Protein AF-A0A7Y3N5I9-F1 (afdb_monomer_lite)

Secondary structure (DSSP, 8-state):
-HHHHHHHHHHHHHHHHHHHHHHHHHHHHHHHHHHHHHHHHHHHHHHHHHHHHHHHHHHHHHHHHHHHHHHHHHHHHS-TTHHHHHHHHHHH-TTTB--SS----EEEEEEEEETTEEEEEEEESS-EEEEHHHHHHHHHHHHT---TTSPPPSSPPEEEEEEEEEEEEE-SSS-EEEEEEEEEEEEEE-TT-

Foldseek 3Di:
DVVVVVVVVVVVVVVVVVVVVVVVVVVVVVVVVVVVVVVVVVVVVVVVVVVVVVVVVVVVVVVVVVVVVVLVVLQAPADPCLCVVQVLVLLPDCVWFPDPPSDFDKDFDDWDDDPFKIKTKIWTPAWTKTFPVSVVSVVCLQVVPDDVPDDRDPRHFHKAWPDWDWDWDDDVPPTIIIGITTIIIGMHGDPPD

Structure (mmCIF, N/CA/C/O backbone):
data_AF-A0A7Y3N5I9-F1
#
_entry.id   AF-A0A7Y3N5I9-F1
#
loop_
_atom_site.group_PDB
_atom_site.id
_atom_site.type_symbol
_atom_site.label_atom_id
_atom_site.label_alt_id
_atom_site.label_comp_id
_atom_site.label_asym_id
_atom_site.label_entity_id
_atom_site.label_seq_id
_atom_site.pdbx_PDB_ins_code
_atom_site.Cartn_x
_atom_site.Cartn_y
_atom_site.Cartn_z
_atom_site.occupancy
_atom_site.B_iso_or_equiv
_atom_site.auth_seq_id
_atom_site.auth_comp_id
_atom_site.auth_asym_id
_atom_site.auth_atom_id
_atom_site.pdbx_PDB_model_num
ATOM 1 N N . MET A 1 1 ? 54.834 18.778 -80.525 1.00 75.06 1 MET A N 1
ATOM 2 C CA . MET A 1 1 ? 54.244 19.478 -79.358 1.00 75.06 1 MET A CA 1
ATOM 3 C C . MET A 1 1 ? 52.785 19.111 -79.086 1.00 75.06 1 MET A C 1
ATOM 5 O O . MET A 1 1 ? 52.520 18.718 -77.962 1.00 75.06 1 MET A O 1
ATOM 9 N N . LYS A 1 2 ? 51.845 19.157 -80.050 1.00 87.38 2 LYS A N 1
ATOM 10 C CA . LYS A 1 2 ? 50.430 18.796 -79.777 1.00 87.38 2 LYS A CA 1
ATOM 11 C C . LYS A 1 2 ? 50.234 17.367 -79.237 1.00 87.38 2 LYS A C 1
ATOM 13 O O . LYS A 1 2 ? 49.479 17.186 -78.295 1.00 87.38 2 LYS A O 1
ATOM 18 N N . GLN A 1 3 ? 50.960 16.389 -79.778 1.00 89.94 3 GLN A N 1
ATOM 19 C CA . GLN A 1 3 ? 50.825 14.980 -79.388 1.00 89.94 3 GLN A CA 1
ATOM 20 C C . GLN A 1 3 ? 51.334 14.707 -77.960 1.00 89.94 3 GLN A C 1
ATOM 22 O O . GLN A 1 3 ? 50.609 14.149 -77.152 1.00 89.94 3 GLN A O 1
ATOM 27 N N . GLN A 1 4 ? 52.502 15.250 -77.592 1.00 90.88 4 GLN A N 1
ATOM 28 C CA . GLN A 1 4 ? 53.021 15.172 -76.216 1.00 90.88 4 GLN A CA 1
ATOM 29 C C . GLN A 1 4 ? 52.093 15.830 -75.182 1.00 90.88 4 GLN A C 1
ATOM 31 O O . GLN A 1 4 ? 52.015 15.378 -74.044 1.00 90.88 4 GLN A O 1
ATOM 36 N N . PHE A 1 5 ? 51.386 16.896 -75.565 1.00 92.81 5 PHE A N 1
ATOM 37 C CA . PHE A 1 5 ? 50.414 17.539 -74.685 1.00 92.81 5 PHE A CA 1
ATOM 38 C C . PHE A 1 5 ? 49.150 16.682 -74.498 1.00 92.81 5 PHE A C 1
ATOM 40 O O . PHE A 1 5 ? 48.633 16.597 -73.387 1.00 92.81 5 PHE A O 1
ATOM 47 N N . GLN A 1 6 ? 48.683 16.004 -75.552 1.00 92.69 6 GLN A N 1
ATOM 48 C CA . GLN A 1 6 ? 47.553 15.072 -75.464 1.00 92.69 6 GLN A CA 1
ATOM 49 C C . GLN A 1 6 ? 47.876 13.850 -74.594 1.00 92.69 6 GLN A C 1
ATOM 51 O O . GLN A 1 6 ? 47.057 13.489 -73.752 1.00 92.69 6 GLN A O 1
ATOM 56 N N . ASP A 1 7 ? 49.082 13.289 -74.711 1.00 93.38 7 ASP A N 1
ATOM 57 C CA . ASP A 1 7 ? 49.511 12.150 -73.887 1.00 93.38 7 ASP A CA 1
ATOM 58 C C . ASP A 1 7 ? 49.584 12.514 -72.393 1.00 93.38 7 ASP A C 1
ATOM 60 O O . ASP A 1 7 ? 49.195 11.727 -71.526 1.00 93.38 7 ASP A O 1
ATOM 64 N N . LEU A 1 8 ? 50.039 13.733 -72.071 1.00 92.38 8 LEU A N 1
ATOM 65 C CA . LEU A 1 8 ? 50.041 14.233 -70.694 1.00 92.38 8 LEU A CA 1
ATOM 66 C C . LEU A 1 8 ? 48.618 14.404 -70.160 1.00 92.38 8 LEU A C 1
ATOM 68 O O . LEU A 1 8 ? 48.327 13.924 -69.064 1.00 92.38 8 LEU A O 1
ATOM 72 N N . LEU A 1 9 ? 47.722 15.029 -70.929 1.00 93.19 9 LEU A N 1
ATOM 73 C CA . LEU A 1 9 ? 46.323 15.198 -70.526 1.00 93.19 9 LEU A CA 1
ATOM 74 C C . LEU A 1 9 ? 45.628 13.854 -70.279 1.00 93.19 9 LEU A C 1
ATOM 76 O O . LEU A 1 9 ? 44.936 13.711 -69.274 1.00 93.19 9 LEU A O 1
ATOM 80 N N . GLN A 1 10 ? 45.871 12.859 -71.133 1.00 93.38 10 GLN A N 1
ATOM 81 C CA . GLN A 1 10 ? 45.314 11.514 -70.978 1.00 93.38 10 GLN A CA 1
ATOM 82 C C . GLN A 1 10 ? 45.857 10.792 -69.733 1.00 93.38 10 GLN A C 1
ATOM 84 O O . GLN A 1 10 ? 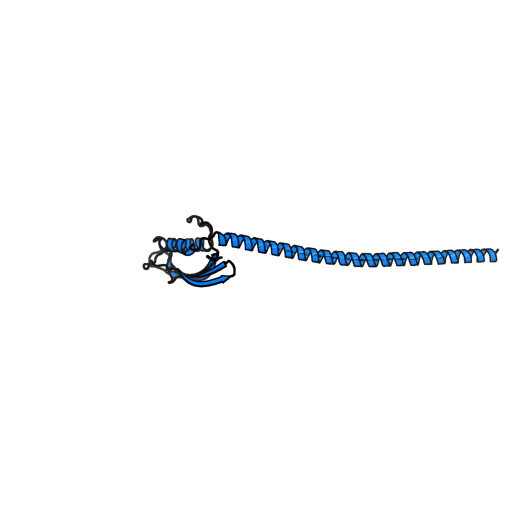45.136 10.053 -69.062 1.00 93.38 10 GLN A O 1
ATOM 89 N N . LYS A 1 11 ? 47.126 11.020 -69.376 1.00 92.50 11 LYS A N 1
ATOM 90 C CA . LYS A 1 11 ? 47.709 10.461 -68.149 1.00 92.50 11 LYS A CA 1
ATOM 91 C C . LYS A 1 11 ? 47.130 11.111 -66.888 1.00 92.50 11 LYS A C 1
ATOM 93 O O . LYS A 1 11 ? 46.863 10.413 -65.911 1.00 92.50 11 LYS A O 1
ATOM 98 N N . TYR A 1 12 ? 46.920 12.428 -66.902 1.00 93.88 12 TYR A N 1
ATOM 99 C CA . TYR A 1 12 ? 46.311 13.142 -65.777 1.00 93.88 12 TYR A CA 1
ATOM 100 C C . TYR A 1 12 ? 44.831 12.803 -65.600 1.00 93.88 12 TYR A C 1
ATOM 102 O O . TYR A 1 12 ? 44.400 12.654 -64.457 1.00 93.88 12 TYR A O 1
ATOM 110 N N . SER A 1 13 ? 44.072 12.623 -66.687 1.00 93.06 13 SER A N 1
ATOM 111 C CA . SER A 1 13 ? 42.668 12.210 -66.588 1.00 93.06 13 SER A CA 1
ATOM 112 C C . SER A 1 13 ? 42.535 10.839 -65.926 1.00 93.06 13 SER A C 1
ATOM 114 O O . SER A 1 13 ? 41.740 10.688 -65.008 1.00 93.06 13 SER A O 1
ATOM 116 N N . PHE A 1 14 ? 43.395 9.875 -66.276 1.00 92.94 14 PHE A N 1
ATOM 117 C CA . PHE A 1 14 ? 43.389 8.553 -65.640 1.00 92.94 14 PHE A CA 1
ATOM 118 C C . PHE A 1 14 ? 43.700 8.609 -64.134 1.00 92.94 14 PHE A C 1
ATOM 120 O O . PHE A 1 14 ? 43.046 7.948 -63.327 1.00 92.94 14 PHE A O 1
ATOM 127 N N . LEU A 1 15 ? 44.692 9.417 -63.737 1.00 94.19 15 LEU A N 1
ATOM 128 C CA . LEU A 1 15 ? 45.020 9.605 -62.320 1.00 94.19 15 LEU A CA 1
ATOM 129 C C . LEU A 1 15 ? 43.863 10.256 -61.558 1.00 94.19 15 LEU A C 1
ATOM 131 O O . LEU A 1 15 ? 43.544 9.821 -60.451 1.00 94.19 15 LEU A O 1
ATOM 135 N N . PHE A 1 16 ? 43.217 11.251 -62.163 1.00 94.38 16 PHE A N 1
ATOM 136 C CA . PHE A 1 16 ? 42.043 11.903 -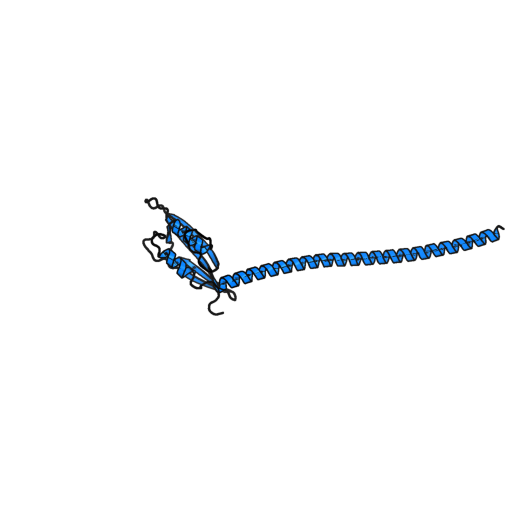61.600 1.00 94.38 16 PHE A CA 1
ATOM 137 C C . PHE A 1 16 ? 40.903 10.897 -61.405 1.00 94.38 16 PHE A C 1
ATOM 139 O O . PHE A 1 16 ? 40.457 10.714 -60.277 1.00 94.38 16 PHE A O 1
ATOM 146 N N . ASP A 1 17 ? 40.521 10.150 -62.441 1.00 93.38 17 ASP A N 1
ATOM 147 C CA . ASP A 1 17 ? 39.436 9.162 -62.367 1.00 93.38 17 ASP A CA 1
ATOM 148 C C . ASP A 1 17 ? 39.685 8.106 -61.277 1.00 93.38 17 ASP A C 1
ATOM 150 O O . ASP A 1 17 ? 38.784 7.767 -60.503 1.00 93.38 17 ASP A O 1
ATOM 154 N N . SER A 1 18 ? 40.931 7.638 -61.140 1.00 93.75 18 SER A N 1
ATOM 155 C CA . SER A 1 18 ? 41.300 6.687 -60.086 1.00 93.75 18 SER A CA 1
ATOM 156 C C . SER A 1 18 ? 41.167 7.282 -58.677 1.00 93.75 18 SER A C 1
ATOM 158 O O . SER A 1 18 ? 40.664 6.616 -57.771 1.00 93.75 18 SER A O 1
ATOM 160 N N . LEU A 1 19 ? 41.544 8.550 -58.482 1.00 95.81 19 LEU A N 1
ATOM 161 C CA . LEU A 1 19 ? 41.426 9.236 -57.196 1.00 95.81 19 LEU A CA 1
ATOM 162 C C . LEU A 1 19 ? 39.957 9.443 -56.809 1.00 95.81 19 LEU A C 1
ATOM 164 O O . LEU A 1 19 ? 39.592 9.197 -55.658 1.00 95.81 19 LEU A O 1
ATOM 168 N N . PHE A 1 20 ? 39.102 9.817 -57.766 1.00 96.00 20 PHE A N 1
ATOM 169 C CA . PHE A 1 20 ? 37.655 9.921 -57.543 1.00 96.00 20 PHE A CA 1
ATOM 170 C C . PHE A 1 20 ? 37.033 8.575 -57.178 1.00 96.00 20 PHE A C 1
ATOM 172 O O . PHE A 1 20 ? 36.178 8.514 -56.292 1.00 96.00 20 PHE A O 1
ATOM 179 N N . PHE A 1 21 ? 37.484 7.491 -57.809 1.00 95.75 21 PHE A N 1
ATOM 180 C CA . PHE A 1 21 ? 37.027 6.144 -57.486 1.00 95.75 21 PHE A CA 1
ATOM 181 C C . PHE A 1 21 ? 37.382 5.744 -56.048 1.00 95.75 21 PHE A C 1
ATOM 183 O O . PHE A 1 21 ? 36.498 5.341 -55.287 1.00 95.75 21 PHE A O 1
ATOM 190 N N . TYR A 1 22 ? 38.640 5.927 -55.629 1.00 96.44 22 TYR A N 1
ATOM 191 C CA . TYR A 1 22 ? 39.052 5.635 -54.250 1.00 96.44 22 TYR A CA 1
ATOM 192 C C . TYR A 1 22 ? 38.325 6.507 -53.224 1.00 96.44 22 TYR A C 1
ATOM 194 O O . TYR A 1 22 ? 37.909 6.006 -52.178 1.00 96.44 22 TYR A O 1
ATOM 202 N N . LEU A 1 23 ? 38.115 7.788 -53.535 1.00 96.94 23 LEU A N 1
ATOM 203 C CA . LEU A 1 23 ? 37.378 8.703 -52.668 1.00 96.94 23 LEU A CA 1
ATOM 204 C C . LEU A 1 23 ? 35.900 8.298 -52.540 1.00 96.94 23 LEU A C 1
ATOM 206 O O . LEU A 1 23 ? 35.338 8.363 -51.448 1.00 96.94 23 LEU A O 1
ATOM 210 N N . SER A 1 24 ? 35.297 7.798 -53.620 1.00 96.06 24 SER A N 1
ATOM 211 C CA . SER A 1 24 ? 33.916 7.297 -53.621 1.00 96.06 24 SER A CA 1
ATOM 212 C C . SER A 1 24 ? 33.764 6.019 -52.791 1.00 96.06 24 SER A C 1
ATOM 214 O O . SER A 1 24 ? 32.841 5.919 -51.983 1.00 96.06 24 SER A O 1
ATOM 216 N N . ILE A 1 25 ? 34.690 5.062 -52.928 1.00 96.81 25 ILE A N 1
ATOM 217 C CA . ILE A 1 25 ? 34.693 3.833 -52.114 1.00 96.81 25 ILE A CA 1
ATOM 218 C C . ILE A 1 25 ? 34.907 4.165 -50.636 1.00 96.81 25 ILE A C 1
ATOM 220 O O . ILE A 1 25 ? 34.184 3.652 -49.780 1.00 96.81 25 ILE A O 1
ATOM 224 N N . GLY A 1 26 ? 35.865 5.045 -50.332 1.00 97.00 26 GLY A N 1
ATOM 225 C CA . GLY A 1 26 ? 36.118 5.499 -48.966 1.00 97.00 26 GLY A CA 1
ATOM 226 C C . GLY A 1 26 ? 34.891 6.173 -48.350 1.00 97.00 26 GLY A C 1
ATOM 227 O O . GLY A 1 26 ? 34.510 5.850 -47.226 1.00 97.00 26 GLY A O 1
ATOM 228 N N . GLY A 1 27 ? 34.218 7.043 -49.110 1.00 97.56 27 GLY A N 1
ATOM 229 C CA . GLY A 1 27 ? 32.977 7.692 -48.686 1.00 97.56 27 GLY A CA 1
ATOM 230 C C . GLY A 1 27 ? 31.849 6.701 -48.389 1.00 97.56 27 GLY A C 1
ATOM 231 O O . GLY A 1 27 ? 31.207 6.807 -47.344 1.00 97.56 27 GLY A O 1
ATOM 232 N N . LEU A 1 28 ? 31.640 5.700 -49.252 1.00 97.25 28 LEU A N 1
ATOM 233 C CA . LEU A 1 28 ? 30.630 4.654 -49.037 1.00 97.25 28 LEU A CA 1
ATOM 234 C C . LEU A 1 28 ? 30.923 3.804 -47.796 1.00 97.25 28 LEU A C 1
ATOM 236 O O . LEU A 1 28 ? 30.002 3.500 -47.040 1.00 97.25 28 LEU A O 1
ATOM 240 N N . ALA A 1 29 ? 32.190 3.460 -47.551 1.00 97.62 29 ALA A N 1
ATOM 241 C CA . ALA A 1 29 ? 32.582 2.710 -46.360 1.00 97.62 29 ALA A CA 1
ATOM 242 C C . ALA A 1 29 ? 32.316 3.506 -45.070 1.00 97.62 29 ALA A C 1
ATOM 244 O O . ALA A 1 29 ? 31.760 2.964 -44.113 1.00 97.62 29 ALA A O 1
ATOM 245 N N . ILE A 1 30 ? 32.650 4.802 -45.058 1.00 97.81 30 ILE A N 1
ATOM 246 C CA . ILE A 1 30 ? 32.379 5.695 -43.919 1.00 97.81 30 ILE A CA 1
ATOM 247 C C . ILE A 1 30 ? 30.872 5.854 -43.697 1.00 97.81 30 ILE A C 1
ATOM 249 O O . ILE A 1 30 ? 30.407 5.805 -42.555 1.00 97.81 30 ILE A O 1
ATOM 253 N N . PHE A 1 31 ? 30.100 6.024 -44.774 1.00 97.75 31 PHE A N 1
ATOM 254 C CA . PHE A 1 31 ? 28.644 6.124 -44.697 1.00 97.75 31 PHE A CA 1
ATOM 255 C C . PHE A 1 31 ? 28.021 4.852 -44.114 1.00 97.75 31 PHE A C 1
ATOM 257 O O . PHE A 1 31 ? 27.211 4.935 -43.193 1.00 97.75 31 PHE A O 1
ATOM 264 N N . TRP A 1 32 ? 28.442 3.679 -44.594 1.00 97.94 32 TRP A N 1
ATOM 265 C CA . TRP A 1 32 ? 27.955 2.398 -44.088 1.00 97.94 32 TRP A CA 1
ATOM 266 C C . TRP A 1 32 ? 28.300 2.197 -42.607 1.00 97.94 32 TRP A C 1
ATOM 268 O O . TRP A 1 32 ? 27.427 1.840 -41.816 1.00 97.94 32 TRP A O 1
ATOM 278 N N . LEU A 1 33 ? 29.534 2.520 -42.201 1.00 98.19 33 LEU A N 1
ATOM 279 C CA . LEU A 1 33 ? 29.948 2.475 -40.797 1.00 98.19 33 LEU A CA 1
ATOM 280 C C . LEU A 1 33 ? 29.107 3.420 -39.926 1.00 98.19 33 LEU A C 1
ATOM 282 O O . LEU A 1 33 ? 28.659 3.033 -38.851 1.00 98.19 33 LEU A O 1
ATOM 286 N N . SER A 1 34 ? 28.848 4.638 -40.405 1.00 98.00 34 SER A N 1
ATOM 287 C CA . SER A 1 34 ? 28.026 5.621 -39.689 1.00 98.00 34 SER A CA 1
ATOM 288 C C . SER A 1 34 ? 26.582 5.145 -39.530 1.00 98.00 34 SER A C 1
ATOM 290 O O . SER A 1 34 ? 26.008 5.284 -38.452 1.00 98.00 34 SER A O 1
ATOM 292 N N . ALA A 1 35 ? 26.005 4.543 -40.575 1.00 97.81 35 ALA A N 1
ATOM 293 C CA . ALA A 1 35 ? 24.664 3.969 -40.526 1.00 97.81 35 ALA A CA 1
ATOM 294 C C . ALA A 1 35 ? 24.583 2.800 -39.529 1.00 97.81 35 ALA A C 1
ATOM 296 O O . ALA A 1 35 ? 23.671 2.770 -38.704 1.00 97.81 35 ALA A O 1
ATOM 297 N N . SER A 1 36 ? 25.571 1.897 -39.536 1.00 97.75 36 SER A N 1
ATOM 298 C CA . SER A 1 36 ? 25.646 0.781 -38.582 1.00 97.75 36 SER A CA 1
ATOM 299 C C . SER A 1 36 ? 25.774 1.273 -37.138 1.00 97.75 36 SER A C 1
ATOM 301 O O . SER A 1 36 ? 25.040 0.818 -36.264 1.00 97.75 36 SER A O 1
ATOM 303 N N . LEU A 1 37 ? 26.661 2.242 -36.882 1.00 98.06 37 LEU A N 1
ATOM 304 C CA . LEU A 1 37 ? 26.824 2.829 -35.549 1.00 98.06 37 LEU A CA 1
ATOM 305 C C . LEU A 1 37 ? 25.541 3.517 -35.075 1.00 98.06 37 LEU A C 1
ATOM 307 O O . LEU A 1 37 ? 25.193 3.425 -33.901 1.00 98.06 37 LEU A O 1
ATOM 311 N N . TYR A 1 38 ? 24.814 4.173 -35.979 1.00 98.19 38 TYR A N 1
ATOM 312 C CA . TYR A 1 38 ? 23.542 4.812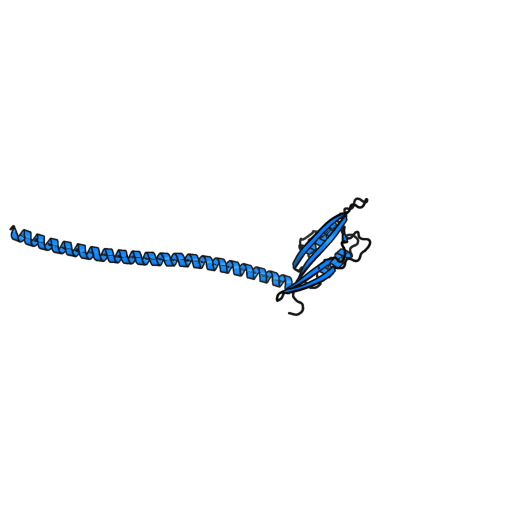 -35.654 1.00 98.19 38 TYR A CA 1
ATOM 313 C C . TYR A 1 38 ? 22.461 3.799 -35.247 1.00 98.19 38 TYR A C 1
ATOM 315 O O . TYR A 1 38 ? 21.718 4.042 -34.293 1.00 98.19 38 TYR A O 1
ATOM 323 N N . GLU A 1 39 ? 22.379 2.651 -35.924 1.00 97.75 39 GLU A N 1
ATOM 324 C CA . GLU A 1 39 ? 21.473 1.568 -35.523 1.00 97.75 39 GLU A CA 1
ATOM 325 C C . GLU A 1 39 ? 21.830 0.995 -34.150 1.00 97.75 39 GLU A C 1
ATOM 327 O O . GLU A 1 39 ? 20.942 0.746 -33.331 1.00 97.75 39 GLU A O 1
ATOM 332 N N . ASP A 1 40 ? 23.119 0.819 -33.869 1.00 97.62 40 ASP A N 1
ATOM 333 C CA . ASP A 1 40 ? 23.563 0.293 -32.582 1.00 97.62 40 ASP A CA 1
ATOM 334 C C . ASP A 1 40 ? 23.329 1.293 -31.445 1.00 97.62 40 ASP A C 1
ATOM 336 O O . ASP A 1 40 ? 22.852 0.900 -30.379 1.00 97.62 40 ASP A O 1
ATOM 340 N N . MET A 1 41 ? 23.537 2.592 -31.683 1.00 97.56 41 MET A N 1
ATOM 341 C CA . MET A 1 41 ? 23.176 3.633 -30.714 1.00 97.56 41 MET A CA 1
ATOM 342 C C . MET A 1 41 ? 21.678 3.618 -30.389 1.00 97.56 41 MET A C 1
ATOM 344 O O . MET A 1 41 ? 21.312 3.668 -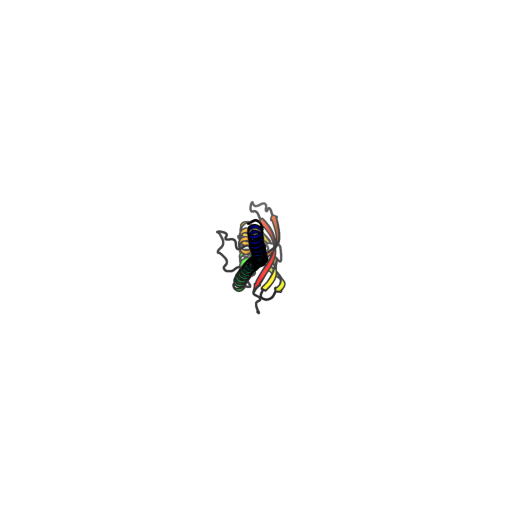29.216 1.00 97.56 41 MET A O 1
ATOM 348 N N . LYS A 1 42 ? 20.806 3.447 -31.394 1.00 97.69 42 LYS A N 1
ATOM 349 C CA . LYS A 1 42 ? 19.357 3.311 -31.162 1.00 97.69 42 LYS A CA 1
ATOM 350 C C . LYS A 1 42 ? 19.008 2.122 -30.272 1.00 97.69 42 LYS A C 1
ATOM 352 O O . LYS A 1 42 ? 18.165 2.254 -29.387 1.00 97.69 42 LYS A O 1
ATOM 357 N N . LYS A 1 43 ? 19.649 0.969 -30.487 1.00 97.75 43 LYS A N 1
ATOM 358 C CA . LYS A 1 43 ? 19.435 -0.224 -29.649 1.00 97.75 43 LYS A CA 1
ATOM 359 C C . LYS A 1 43 ? 19.888 0.019 -28.211 1.00 97.75 43 LYS A C 1
ATOM 361 O O . LYS A 1 43 ? 19.213 -0.424 -27.284 1.00 97.75 43 LYS A O 1
ATOM 366 N N . VAL A 1 44 ? 21.006 0.723 -28.018 1.00 98.25 44 VAL A N 1
ATOM 367 C CA . VAL A 1 44 ? 21.506 1.088 -26.684 1.00 98.25 44 VAL A CA 1
ATOM 368 C C . VAL A 1 44 ? 20.522 2.012 -25.966 1.00 98.25 44 VAL A C 1
ATOM 370 O O . VAL A 1 44 ? 20.217 1.770 -24.797 1.00 98.25 44 VAL A O 1
ATOM 373 N N . ASP A 1 45 ? 19.969 3.010 -26.657 1.00 98.12 45 ASP A N 1
ATOM 374 C CA . ASP A 1 45 ? 18.971 3.919 -26.082 1.00 98.12 45 ASP A CA 1
ATOM 375 C C . ASP A 1 45 ? 17.673 3.191 -25.710 1.00 98.12 45 ASP A C 1
ATOM 377 O O . ASP A 1 45 ? 17.148 3.371 -24.609 1.00 98.12 45 ASP A O 1
ATOM 381 N N . GLU A 1 46 ? 17.174 2.309 -26.581 1.00 98.06 46 GLU A N 1
ATOM 382 C CA . GLU A 1 46 ? 15.990 1.500 -26.279 1.00 98.06 46 GLU A CA 1
ATOM 383 C C . GLU A 1 46 ? 16.228 0.586 -25.068 1.00 98.06 46 GLU A C 1
ATOM 385 O O . GLU A 1 46 ? 15.379 0.479 -24.175 1.00 98.06 46 GLU A O 1
ATOM 390 N N . LEU A 1 47 ? 17.396 -0.057 -25.006 1.00 98.38 47 LEU A N 1
ATOM 391 C CA . LEU A 1 47 ? 17.753 -0.932 -23.896 1.00 98.38 47 LEU A CA 1
ATOM 392 C C . LEU A 1 47 ? 17.861 -0.153 -22.583 1.00 98.38 47 LEU A C 1
ATOM 394 O O . LEU A 1 47 ? 17.400 -0.640 -21.551 1.00 98.38 47 LEU A O 1
ATOM 398 N N . LYS A 1 48 ? 18.407 1.065 -22.626 1.00 98.31 48 LYS A N 1
ATOM 399 C CA . LYS A 1 48 ? 18.491 1.961 -21.471 1.00 98.31 48 LYS A CA 1
ATOM 400 C C . LYS A 1 48 ? 17.105 2.315 -20.937 1.00 98.31 48 LYS A C 1
ATOM 402 O O . LYS A 1 48 ? 16.860 2.148 -19.748 1.00 98.31 48 LYS A O 1
ATOM 407 N N . ILE A 1 49 ? 16.170 2.686 -21.814 1.00 98.25 49 ILE A N 1
ATOM 408 C CA . ILE A 1 49 ? 14.779 2.966 -21.420 1.00 98.25 49 ILE A CA 1
ATOM 409 C C . ILE A 1 49 ? 14.136 1.731 -20.772 1.00 98.25 49 ILE A C 1
ATOM 411 O O . ILE A 1 49 ? 13.482 1.838 -19.734 1.00 98.25 49 ILE A O 1
ATOM 415 N N . ARG A 1 50 ? 14.333 0.535 -21.346 1.00 98.19 50 ARG A N 1
ATOM 416 C CA . ARG A 1 50 ? 13.809 -0.714 -20.762 1.00 98.19 50 ARG A CA 1
ATOM 417 C C . ARG A 1 50 ? 14.421 -1.010 -19.393 1.00 98.19 50 ARG A C 1
ATOM 419 O O . ARG A 1 50 ? 13.700 -1.447 -18.496 1.00 98.19 50 ARG A O 1
ATOM 426 N N . LEU A 1 51 ? 15.720 -0.767 -19.226 1.00 98.50 51 LEU A N 1
ATOM 427 C CA . LEU A 1 51 ? 16.419 -0.931 -17.953 1.00 98.50 51 LEU A CA 1
ATOM 428 C C . LEU A 1 51 ? 15.854 0.021 -16.891 1.00 98.50 51 LEU A C 1
ATOM 430 O O . LEU A 1 51 ? 15.533 -0.426 -15.792 1.00 98.50 51 LEU A O 1
ATOM 434 N N . ASP A 1 52 ? 15.642 1.289 -17.244 1.00 98.19 52 ASP A N 1
ATOM 435 C CA . ASP A 1 52 ? 15.079 2.298 -16.343 1.00 98.19 52 ASP A CA 1
ATOM 436 C C . ASP A 1 52 ? 13.661 1.913 -15.888 1.00 98.19 52 ASP A C 1
ATOM 438 O O . ASP A 1 52 ? 13.340 1.972 -14.697 1.00 98.19 52 ASP A O 1
ATOM 442 N N . VAL A 1 53 ? 12.819 1.429 -16.809 1.00 98.06 53 VAL A N 1
ATOM 443 C CA . VAL A 1 53 ? 11.469 0.931 -16.486 1.00 98.06 53 VAL A CA 1
ATOM 444 C C . VAL A 1 53 ? 11.528 -0.287 -15.561 1.00 98.06 53 VAL A C 1
ATOM 446 O O . VAL A 1 53 ? 10.758 -0.375 -14.599 1.00 98.06 53 VAL A O 1
ATOM 449 N N . LEU A 1 54 ? 12.442 -1.228 -15.810 1.00 98.19 54 LEU A N 1
ATOM 450 C CA . LEU A 1 54 ? 12.619 -2.403 -14.954 1.00 98.19 54 LEU A CA 1
ATOM 451 C C . LEU A 1 54 ? 13.124 -2.023 -13.560 1.00 98.19 54 LEU A C 1
ATOM 453 O O . LEU A 1 54 ? 12.624 -2.555 -12.569 1.00 98.19 54 LEU A O 1
ATOM 457 N N . GLN A 1 55 ? 14.051 -1.073 -13.462 1.00 98.25 55 GLN A N 1
ATOM 458 C CA . GLN A 1 55 ? 14.565 -0.575 -12.189 1.00 98.25 55 GLN A CA 1
ATOM 459 C C . GLN A 1 55 ? 13.482 0.173 -11.396 1.00 98.25 55 GLN A C 1
ATOM 461 O O . GLN A 1 55 ? 13.331 -0.038 -10.188 1.00 98.25 55 GLN A O 1
ATOM 466 N N . ALA A 1 56 ? 12.663 0.987 -12.067 1.00 98.12 56 ALA A N 1
ATOM 467 C CA . ALA A 1 56 ? 11.498 1.625 -11.457 1.00 98.12 56 ALA A CA 1
ATOM 468 C C . ALA A 1 56 ? 10.485 0.581 -10.951 1.00 98.12 56 ALA A C 1
ATOM 470 O O . ALA A 1 56 ? 10.003 0.662 -9.821 1.00 98.12 56 ALA A O 1
ATOM 471 N N . LYS A 1 57 ? 10.212 -0.463 -11.741 1.00 97.94 57 LYS A N 1
ATOM 472 C CA . LYS A 1 57 ? 9.330 -1.561 -11.324 1.00 97.94 57 LYS A CA 1
ATOM 473 C C . LYS A 1 57 ? 9.893 -2.323 -10.120 1.00 97.94 57 LYS A C 1
ATOM 475 O O . LYS A 1 57 ? 9.149 -2.609 -9.185 1.00 97.94 57 LYS A O 1
ATOM 480 N N . HIS A 1 58 ? 11.192 -2.620 -10.119 1.00 97.50 58 HIS A N 1
ATOM 481 C CA . HIS A 1 58 ? 11.858 -3.314 -9.018 1.00 97.50 58 HIS A CA 1
ATOM 482 C C . HIS A 1 58 ? 11.805 -2.501 -7.720 1.00 97.50 58 HIS A C 1
ATOM 484 O O . HIS A 1 58 ? 11.461 -3.037 -6.670 1.00 97.50 58 HIS A O 1
ATOM 490 N N . THR A 1 59 ? 12.074 -1.195 -7.786 1.00 97.75 59 THR A N 1
ATOM 491 C CA . THR A 1 59 ? 12.006 -0.314 -6.608 1.00 97.75 59 THR A CA 1
ATOM 492 C C . THR A 1 59 ? 10.587 -0.180 -6.056 1.00 97.75 59 THR A C 1
ATOM 494 O O . THR A 1 59 ? 10.409 -0.172 -4.838 1.00 97.75 59 THR A O 1
ATOM 497 N N . LEU A 1 60 ? 9.563 -0.122 -6.913 1.00 97.75 60 LEU A N 1
ATOM 498 C CA . LEU A 1 60 ? 8.164 -0.156 -6.470 1.00 97.75 60 LEU A CA 1
ATOM 499 C C . LEU A 1 60 ? 7.809 -1.483 -5.795 1.00 97.75 60 LEU A C 1
ATOM 501 O O . LEU A 1 60 ? 7.164 -1.481 -4.746 1.00 97.75 60 LEU A O 1
ATOM 505 N N . TRP A 1 61 ? 8.259 -2.601 -6.365 1.00 95.75 61 TRP A N 1
ATOM 506 C CA . TRP A 1 61 ? 8.040 -3.923 -5.787 1.00 95.75 61 TRP A CA 1
ATOM 507 C C . TRP A 1 61 ? 8.729 -4.070 -4.424 1.00 95.75 61 TRP A C 1
ATOM 509 O O . TRP A 1 61 ? 8.081 -4.489 -3.469 1.00 95.75 61 TRP A O 1
ATOM 519 N N . GLN A 1 62 ? 9.980 -3.617 -4.288 1.00 97.31 62 GLN A N 1
ATOM 520 C CA . GLN A 1 62 ? 10.691 -3.573 -3.004 1.00 97.31 62 GLN A CA 1
ATOM 521 C C . GLN A 1 62 ? 9.943 -2.741 -1.962 1.00 97.31 62 GLN A C 1
ATOM 523 O O . GLN A 1 62 ? 9.669 -3.231 -0.875 1.00 97.31 62 GLN A O 1
ATOM 528 N N . LYS A 1 63 ? 9.512 -1.523 -2.313 1.00 95.62 63 LYS A N 1
ATOM 529 C CA . LYS A 1 63 ? 8.727 -0.682 -1.395 1.00 95.62 63 LYS A CA 1
ATOM 530 C C . LYS A 1 63 ? 7.415 -1.346 -0.974 1.00 95.62 63 LYS A C 1
ATOM 532 O O . LYS A 1 63 ? 6.959 -1.132 0.145 1.00 95.62 63 LYS A O 1
ATOM 537 N N . SER A 1 64 ? 6.783 -2.109 -1.866 1.00 93.62 64 SER A N 1
ATOM 538 C CA . SER A 1 64 ? 5.584 -2.882 -1.533 1.00 93.62 64 SER A CA 1
ATOM 539 C C . SER A 1 64 ? 5.901 -4.005 -0.547 1.00 93.62 64 SER A C 1
ATOM 541 O O . SER A 1 64 ? 5.177 -4.156 0.431 1.00 93.62 64 SER A O 1
ATOM 543 N N . GLN A 1 65 ? 6.991 -4.744 -0.770 1.00 93.94 65 GLN A N 1
ATOM 544 C CA . GLN A 1 65 ? 7.460 -5.800 0.131 1.00 93.94 65 GLN A CA 1
ATOM 545 C C . GLN A 1 65 ? 7.841 -5.243 1.506 1.00 93.94 65 GLN A C 1
ATOM 547 O O . GLN A 1 65 ? 7.453 -5.805 2.522 1.00 93.94 65 GLN A O 1
ATOM 552 N N . ASP A 1 66 ? 8.524 -4.100 1.563 1.00 93.94 66 ASP A N 1
ATOM 553 C CA . ASP A 1 66 ? 8.888 -3.449 2.824 1.00 93.94 66 ASP A CA 1
ATOM 554 C C . ASP A 1 66 ? 7.648 -3.037 3.624 1.00 93.94 66 ASP A C 1
ATOM 556 O O . ASP A 1 66 ? 7.579 -3.269 4.830 1.00 93.94 66 ASP A O 1
ATOM 560 N N . LYS A 1 67 ? 6.631 -2.475 2.957 1.00 89.38 67 LYS A N 1
ATOM 561 C CA . LYS A 1 67 ? 5.341 -2.158 3.590 1.00 89.38 67 LYS A CA 1
ATOM 562 C C . LYS A 1 67 ? 4.635 -3.409 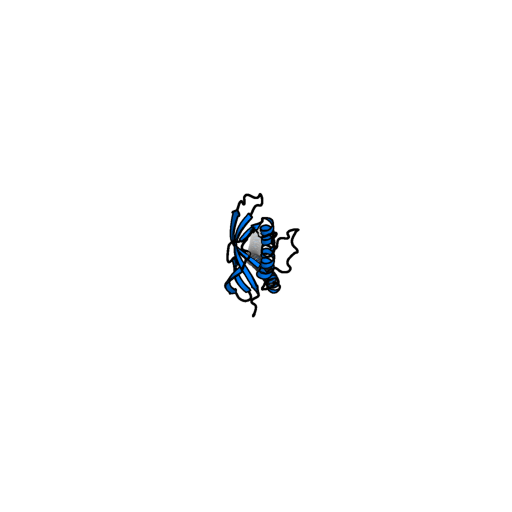4.103 1.00 89.38 67 LYS A C 1
ATOM 564 O O . LYS A 1 67 ? 4.097 -3.383 5.205 1.00 89.38 67 LYS A O 1
ATOM 569 N N . GLU A 1 68 ? 4.645 -4.485 3.322 1.00 85.88 68 GLU A N 1
ATOM 570 C CA . GLU A 1 68 ? 4.049 -5.763 3.711 1.00 85.88 68 GLU A CA 1
ATOM 571 C C . GLU A 1 68 ? 4.780 -6.371 4.921 1.00 85.88 68 GLU A C 1
ATOM 573 O O . GLU A 1 68 ? 4.146 -6.802 5.878 1.00 85.88 68 GLU A O 1
ATOM 578 N N . ASN A 1 69 ? 6.113 -6.310 4.950 1.00 89.50 69 ASN A N 1
ATOM 579 C CA . ASN A 1 69 ? 6.930 -6.765 6.076 1.00 89.50 69 ASN A CA 1
ATOM 580 C C . ASN A 1 69 ? 6.697 -5.934 7.342 1.00 89.50 69 ASN A C 1
ATOM 582 O O . ASN A 1 69 ? 6.537 -6.499 8.424 1.00 89.50 69 ASN A O 1
ATOM 586 N N . LEU A 1 70 ? 6.631 -4.604 7.218 1.00 89.00 70 LEU A N 1
ATOM 587 C CA . LEU A 1 70 ? 6.283 -3.718 8.333 1.00 89.00 70 LEU A CA 1
ATOM 588 C C . LEU A 1 70 ? 4.898 -4.055 8.891 1.00 89.00 70 LEU A C 1
ATOM 590 O O . LEU A 1 70 ? 4.724 -4.139 10.105 1.00 89.00 70 LEU A O 1
ATOM 594 N N . PHE A 1 71 ? 3.936 -4.297 8.005 1.00 86.50 71 PHE A N 1
ATOM 595 C CA . PHE A 1 71 ? 2.596 -4.730 8.372 1.00 86.50 71 PHE A CA 1
ATOM 596 C C . PHE A 1 71 ? 2.596 -6.087 9.095 1.00 86.50 71 PHE A C 1
ATOM 598 O O . PHE A 1 71 ? 1.961 -6.229 10.141 1.00 86.50 71 PHE A O 1
ATOM 605 N N . TYR A 1 72 ? 3.360 -7.070 8.610 1.00 84.50 72 TYR A N 1
ATOM 606 C CA . TYR A 1 72 ? 3.493 -8.359 9.290 1.00 84.50 72 TYR A CA 1
ATOM 607 C C . TYR A 1 72 ? 4.131 -8.237 10.672 1.00 84.50 72 TYR A C 1
ATOM 609 O O . TYR A 1 72 ? 3.671 -8.898 11.601 1.00 84.50 72 TYR A O 1
ATOM 617 N N . GLU A 1 73 ? 5.164 -7.412 10.842 1.00 87.06 73 GLU A N 1
ATOM 618 C CA . GLU A 1 73 ? 5.785 -7.203 12.156 1.00 87.06 73 GLU A CA 1
ATOM 619 C C . GLU A 1 73 ? 4.826 -6.493 13.131 1.00 87.06 73 GLU A C 1
ATOM 621 O O . GLU A 1 73 ? 4.778 -6.843 14.314 1.00 87.06 73 GLU A O 1
ATOM 626 N N . GLN A 1 74 ? 3.983 -5.576 12.644 1.00 85.00 74 GLN A N 1
ATOM 627 C CA . GLN A 1 74 ? 2.898 -4.993 13.445 1.00 85.00 74 GLN A CA 1
ATOM 628 C C . GLN A 1 74 ? 1.899 -6.067 13.896 1.00 85.00 74 GLN A C 1
ATOM 630 O O . GLN A 1 74 ? 1.673 -6.227 15.094 1.00 85.00 74 GLN A O 1
ATOM 635 N N . ILE A 1 75 ? 1.379 -6.878 12.969 1.00 84.81 75 ILE A N 1
ATOM 636 C CA . ILE A 1 75 ? 0.425 -7.953 13.291 1.00 84.81 75 ILE A CA 1
ATOM 637 C C . ILE A 1 75 ? 1.029 -8.999 14.231 1.00 84.81 75 ILE A C 1
ATOM 639 O O . ILE A 1 75 ? 0.362 -9.484 15.142 1.00 84.81 75 ILE A O 1
ATOM 643 N N . LYS A 1 76 ? 2.298 -9.356 14.033 1.00 84.81 76 LYS A N 1
ATOM 644 C CA . LYS A 1 76 ? 3.004 -10.358 14.840 1.00 84.81 76 LYS A CA 1
ATOM 645 C C . LYS A 1 76 ? 3.168 -9.933 16.295 1.00 84.81 76 LYS A C 1
ATOM 647 O O . LYS A 1 76 ? 3.276 -10.795 17.163 1.00 84.81 76 LYS A O 1
ATOM 652 N N . THR A 1 77 ? 3.229 -8.629 16.551 1.00 84.81 77 THR A N 1
ATOM 653 C CA . THR A 1 77 ? 3.386 -8.081 17.901 1.00 84.81 77 THR A CA 1
ATOM 654 C C . THR A 1 77 ? 2.058 -7.701 18.556 1.00 84.81 77 THR A C 1
ATOM 656 O O . THR A 1 77 ? 2.054 -7.424 19.756 1.00 84.81 77 THR A O 1
ATOM 659 N N . ALA A 1 78 ? 0.951 -7.720 17.808 1.00 83.00 78 ALA A N 1
ATOM 660 C CA . ALA A 1 78 ? -0.376 -7.416 18.321 1.00 83.00 78 ALA A CA 1
ATOM 661 C C . ALA A 1 78 ? -0.912 -8.531 19.231 1.00 83.00 78 ALA A C 1
ATOM 663 O O . ALA A 1 78 ? -0.728 -9.724 18.977 1.00 83.00 78 ALA A O 1
ATOM 664 N N . HIS A 1 79 ? -1.596 -8.136 20.305 1.00 82.38 79 HIS A N 1
ATOM 665 C CA . HIS A 1 79 ? -2.204 -9.077 21.243 1.00 82.38 79 HIS A CA 1
ATOM 666 C C . HIS A 1 79 ? -3.495 -9.671 20.639 1.00 82.38 79 HIS A C 1
ATOM 668 O O . HIS A 1 79 ? -4.337 -8.904 20.171 1.00 82.38 79 HIS A O 1
ATOM 674 N N . PRO A 1 80 ? -3.713 -11.001 20.670 1.00 78.69 80 PRO A N 1
ATOM 675 C CA . PRO A 1 80 ? -4.901 -11.626 20.066 1.00 78.69 80 PRO A CA 1
ATOM 676 C C . PRO A 1 80 ? -6.212 -11.187 20.737 1.00 78.69 80 PRO A C 1
ATOM 678 O O . PRO A 1 80 ? -7.243 -11.065 20.084 1.00 78.69 80 PRO A O 1
ATOM 681 N N . GLN A 1 81 ? -6.147 -10.895 22.040 1.00 82.75 81 GLN A N 1
ATOM 682 C CA . GLN A 1 81 ? -7.278 -10.414 22.846 1.00 82.75 81 GLN A CA 1
ATOM 683 C C . GLN A 1 81 ? -7.317 -8.879 22.986 1.00 82.75 81 GLN A C 1
ATOM 685 O O . GLN A 1 81 ? -7.677 -8.341 24.035 1.00 82.75 81 GLN A O 1
ATOM 690 N N . PHE A 1 82 ? -6.781 -8.151 22.002 1.00 84.69 82 PHE A N 1
ATOM 691 C CA . PHE A 1 82 ? -6.664 -6.697 22.101 1.00 84.69 82 PHE A CA 1
ATOM 692 C C . PHE A 1 82 ? -8.030 -6.011 22.143 1.00 84.69 82 PHE A C 1
ATOM 694 O O . PHE A 1 82 ? -8.225 -5.113 22.961 1.00 84.69 82 PHE A O 1
ATOM 701 N N . LEU A 1 83 ? -8.950 -6.396 21.255 1.00 79.44 83 LEU A N 1
ATOM 702 C CA . LEU A 1 83 ? -10.258 -5.748 21.163 1.00 79.44 83 LEU A CA 1
ATOM 703 C C . LEU A 1 83 ? -11.077 -6.027 22.414 1.00 79.44 83 LEU A C 1
ATOM 705 O O . LEU A 1 83 ? -11.636 -5.106 22.980 1.00 79.44 83 LEU A O 1
ATOM 709 N N . GLU A 1 84 ? -11.064 -7.264 22.882 1.00 82.00 84 GLU A N 1
ATOM 710 C CA . GLU A 1 84 ? -11.771 -7.731 24.064 1.00 82.00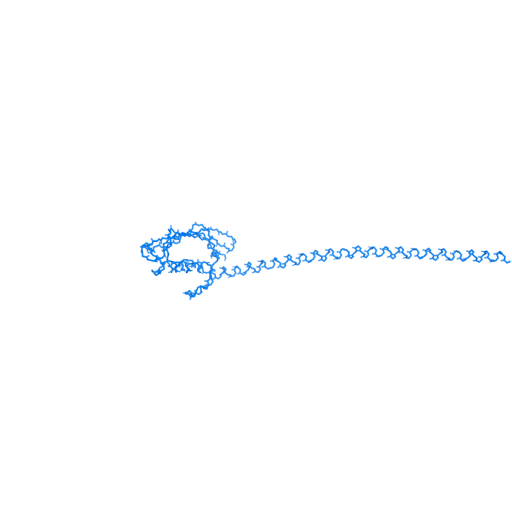 84 GLU A CA 1
ATOM 711 C C . GLU A 1 84 ? -11.289 -6.937 25.277 1.00 82.00 84 GLU A C 1
ATOM 713 O O . GLU A 1 84 ? -12.071 -6.226 25.892 1.00 82.00 84 GLU A O 1
ATOM 718 N N . LYS A 1 85 ? -9.975 -6.894 25.528 1.00 82.31 85 LYS A N 1
ATOM 719 C CA . LYS A 1 85 ? -9.423 -6.159 26.672 1.00 82.31 85 LYS A CA 1
ATOM 720 C C . LYS A 1 85 ? -9.709 -4.653 26.623 1.00 82.31 85 LYS A C 1
ATOM 722 O O . LYS A 1 85 ? -9.997 -4.053 27.652 1.00 82.31 85 LYS A O 1
ATOM 727 N N . ASN A 1 86 ? -9.575 -4.017 25.458 1.00 81.94 86 ASN A N 1
ATOM 728 C CA . ASN A 1 86 ? -9.724 -2.562 25.352 1.00 81.94 86 ASN A CA 1
ATOM 729 C C . ASN A 1 86 ? -11.192 -2.119 25.270 1.00 81.94 86 ASN A C 1
ATOM 731 O O . ASN A 1 86 ? -11.545 -1.089 25.839 1.00 81.94 86 ASN A O 1
ATOM 735 N N . LEU A 1 87 ? -12.050 -2.887 24.596 1.00 74.44 87 LEU A N 1
ATOM 736 C CA . LEU A 1 87 ? -13.478 -2.593 24.477 1.00 74.44 87 LEU A CA 1
ATOM 737 C C . LEU A 1 87 ? -14.247 -2.993 25.735 1.00 74.44 87 LEU A C 1
ATOM 739 O O . LEU A 1 87 ? -15.135 -2.248 26.133 1.00 74.44 87 LEU A O 1
ATOM 743 N N . GLU A 1 88 ? -13.879 -4.086 26.412 1.00 73.38 88 GLU A N 1
ATOM 744 C CA . GLU A 1 88 ? -14.429 -4.397 27.738 1.00 73.38 88 GLU A CA 1
ATOM 745 C C . GLU A 1 88 ? -14.123 -3.264 28.717 1.00 73.38 88 GLU A C 1
ATOM 747 O O . GLU A 1 88 ? -15.032 -2.787 29.386 1.00 73.38 88 GLU A O 1
ATOM 752 N N . ASN A 1 89 ? -12.888 -2.750 28.738 1.00 75.00 89 ASN A N 1
ATOM 753 C CA . ASN A 1 89 ? -12.541 -1.605 29.584 1.00 75.00 89 ASN A CA 1
ATOM 754 C C . ASN A 1 89 ? -13.392 -0.363 29.270 1.00 75.00 89 ASN A C 1
ATOM 756 O O . ASN A 1 89 ? -13.861 0.291 30.196 1.00 75.00 89 ASN A O 1
ATOM 760 N N . LEU A 1 90 ? -13.631 -0.057 27.988 1.00 71.06 90 LEU A N 1
ATOM 761 C CA . LEU A 1 90 ? -14.503 1.059 27.595 1.00 71.06 90 LEU A CA 1
ATOM 762 C C . LEU A 1 90 ? -15.963 0.836 27.994 1.00 71.06 90 LEU A C 1
ATOM 764 O O . LEU A 1 90 ? -16.656 1.784 28.350 1.00 71.06 90 LEU A O 1
ATOM 768 N N . CYS A 1 91 ? -16.432 -0.407 27.921 1.00 67.75 91 CYS A N 1
ATOM 769 C CA . CYS A 1 91 ? -17.801 -0.767 28.258 1.00 67.75 91 CYS A CA 1
ATOM 770 C C . CYS A 1 91 ? -18.043 -0.881 29.777 1.00 67.75 91 CYS A C 1
ATOM 772 O O . CYS A 1 91 ? -19.193 -0.813 30.211 1.00 67.75 91 CYS A O 1
ATOM 774 N N . LEU A 1 92 ? -16.983 -1.020 30.580 1.00 64.94 92 LEU A N 1
ATOM 775 C CA . LEU A 1 92 ? -17.032 -1.029 32.047 1.00 64.94 92 LEU A CA 1
ATOM 776 C C . LEU A 1 92 ? -16.996 0.374 32.668 1.00 64.94 92 LEU A C 1
ATOM 778 O O . LEU A 1 92 ? -17.380 0.527 33.828 1.00 64.94 92 LEU A O 1
ATOM 782 N N . ASP A 1 93 ? -16.543 1.383 31.925 1.00 72.25 93 ASP A N 1
ATOM 783 C CA . ASP A 1 93 ? -16.429 2.744 32.433 1.00 72.25 93 ASP A CA 1
ATOM 784 C C . ASP A 1 93 ? -17.799 3.447 32.427 1.00 72.25 93 ASP A C 1
ATOM 786 O O . ASP A 1 93 ? -18.326 3.857 31.385 1.00 72.25 93 ASP A O 1
ATOM 790 N N . GLU A 1 94 ? -18.397 3.574 33.617 1.00 66.94 94 GLU A N 1
ATOM 791 C CA . GLU A 1 94 ? -19.703 4.216 33.829 1.00 66.94 94 GLU A CA 1
ATOM 792 C C . GLU A 1 94 ? -19.717 5.687 33.375 1.00 66.94 94 GLU A C 1
ATOM 794 O O . GLU A 1 94 ? -20.780 6.253 33.100 1.00 66.94 94 GLU A O 1
ATOM 799 N N . GLU A 1 95 ? -18.550 6.326 33.250 1.00 68.88 95 GLU A N 1
ATOM 800 C CA . GLU A 1 95 ? -18.461 7.687 32.727 1.00 68.88 95 GLU A CA 1
ATOM 801 C C . GLU A 1 95 ? -18.663 7.755 31.205 1.00 68.88 95 GLU A C 1
ATOM 803 O O . GLU A 1 95 ? -19.024 8.816 30.682 1.00 68.88 95 GLU A O 1
ATOM 808 N N . LEU A 1 96 ? -18.496 6.647 30.477 1.00 69.38 96 LEU A N 1
ATOM 809 C CA . LEU A 1 96 ? -18.467 6.628 29.010 1.00 69.38 96 LEU A CA 1
ATOM 810 C C . LEU A 1 96 ? -19.733 6.040 28.375 1.00 69.38 96 LEU A C 1
ATOM 812 O O . LEU A 1 96 ? -20.123 6.473 27.282 1.00 69.38 96 LEU A O 1
ATOM 816 N N . VAL A 1 97 ? -20.390 5.097 29.054 1.00 74.69 97 VAL A N 1
ATOM 817 C CA . VAL A 1 97 ? -21.584 4.391 28.565 1.00 74.69 97 VAL A CA 1
ATOM 818 C C . VAL A 1 97 ? -22.816 4.804 29.368 1.00 74.69 97 VAL A C 1
ATOM 820 O O . VAL A 1 97 ? -22.840 4.705 30.589 1.00 74.69 97 VAL A O 1
ATOM 823 N N . TYR A 1 98 ? -23.865 5.250 28.672 1.00 70.56 98 TYR A N 1
ATOM 824 C CA . TYR A 1 98 ? -25.115 5.710 29.297 1.00 70.56 98 TYR A CA 1
ATOM 825 C C . TYR A 1 98 ? -26.086 4.553 29.615 1.00 70.56 98 TYR A C 1
ATOM 827 O O . TYR A 1 98 ? -26.964 4.674 30.467 1.00 70.56 98 TYR A O 1
ATOM 835 N N . SER A 1 99 ? -25.923 3.411 28.939 1.00 64.94 99 SER A N 1
ATOM 836 C CA . SER A 1 99 ? -26.853 2.277 28.973 1.00 64.94 99 SER A CA 1
ATOM 837 C C . SER A 1 99 ? -27.106 1.702 30.377 1.00 64.94 99 SER A C 1
ATOM 839 O O . SER A 1 99 ? -26.190 1.311 31.102 1.00 64.94 99 SER A O 1
ATOM 841 N N . THR A 1 100 ? -28.388 1.517 30.709 1.00 60.31 100 THR A N 1
ATOM 842 C CA . THR A 1 100 ? -28.857 0.768 31.891 1.00 60.31 100 THR A CA 1
ATOM 843 C C . THR A 1 100 ? -28.595 -0.744 31.771 1.00 60.31 100 THR A C 1
ATOM 845 O O . THR A 1 100 ? -28.531 -1.441 32.782 1.00 60.31 100 THR A O 1
ATOM 848 N N . ASN A 1 101 ? -28.394 -1.251 30.547 1.00 57.75 101 ASN A N 1
ATOM 849 C CA . ASN A 1 101 ? -27.998 -2.629 30.246 1.00 57.75 101 ASN A CA 1
ATOM 850 C C . ASN A 1 101 ? -26.506 -2.670 29.897 1.00 57.75 101 ASN A C 1
ATOM 852 O O . ASN A 1 101 ? -26.102 -2.475 28.751 1.00 57.75 101 ASN A O 1
ATOM 856 N N . ARG A 1 102 ? -25.686 -2.923 30.916 1.00 62.38 102 ARG A N 1
ATOM 857 C CA . ARG A 1 102 ? -24.220 -2.770 30.897 1.00 62.38 102 ARG A CA 1
ATOM 858 C C . ARG A 1 102 ? -23.452 -3.894 30.192 1.00 62.38 102 ARG A C 1
ATOM 860 O O . ARG A 1 102 ? -22.230 -3.924 30.240 1.00 62.38 102 ARG A O 1
ATOM 867 N N . SER A 1 103 ? -24.138 -4.847 29.564 1.00 66.56 103 SER A N 1
ATOM 868 C CA . SER A 1 103 ? -23.469 -5.955 28.878 1.00 66.56 103 SER A CA 1
ATOM 869 C C . SER A 1 103 ? -23.235 -5.593 27.417 1.00 66.56 103 SER A C 1
ATOM 871 O O . SER A 1 103 ? -24.099 -5.763 26.561 1.00 66.56 103 SER A O 1
ATOM 873 N N . CYS A 1 104 ? -22.052 -5.053 27.160 1.00 72.62 104 CYS A N 1
ATOM 874 C CA . CYS A 1 104 ? -21.489 -4.885 25.832 1.00 72.62 104 CYS A CA 1
ATOM 875 C C . CYS A 1 104 ? -20.581 -6.094 25.601 1.00 72.62 104 CYS A C 1
ATOM 877 O O . CYS A 1 104 ? -19.545 -6.240 26.246 1.00 72.62 104 CYS A O 1
ATOM 879 N N . SER A 1 105 ? -21.035 -7.014 24.752 1.00 81.62 105 SER A N 1
ATOM 880 C CA . SER A 1 105 ? -20.252 -8.173 24.339 1.00 81.62 105 SER A CA 1
ATOM 881 C C . SER A 1 105 ? -20.036 -8.111 22.837 1.00 81.62 105 SER A C 1
ATOM 883 O O . SER A 1 105 ? -20.923 -7.720 22.070 1.00 81.62 105 SER A O 1
ATOM 885 N N . LEU A 1 106 ? -18.820 -8.452 22.437 1.00 85.25 106 LEU A N 1
ATOM 886 C CA . LEU A 1 106 ? -18.447 -8.592 21.045 1.00 85.25 106 LEU A CA 1
ATOM 887 C C . LEU A 1 106 ? -18.611 -10.059 20.680 1.00 85.25 106 LEU A C 1
ATOM 889 O O . LEU A 1 106 ? -18.081 -10.933 21.364 1.00 85.25 106 LEU A O 1
ATOM 893 N N . GLN A 1 107 ? -19.360 -10.321 19.620 1.00 90.12 107 GLN A N 1
ATOM 894 C CA . GLN A 1 107 ? -19.483 -11.655 19.056 1.00 90.12 107 GLN A CA 1
ATOM 895 C C . GLN A 1 107 ? -18.552 -11.766 17.854 1.00 90.12 107 GLN A C 1
ATOM 897 O O . GLN A 1 107 ? -18.599 -10.943 16.938 1.00 90.12 107 GLN A O 1
ATOM 902 N N . GLU A 1 108 ? -17.694 -12.782 17.882 1.00 89.94 108 GLU A N 1
ATOM 903 C CA . GLU A 1 108 ? -16.921 -13.208 16.720 1.00 89.94 108 GLU A CA 1
ATOM 904 C C . GLU A 1 108 ? -17.858 -14.037 15.819 1.00 89.94 108 GLU A C 1
ATOM 906 O O . GLU A 1 108 ? -18.341 -15.091 16.232 1.00 89.94 108 GLU A O 1
ATOM 911 N N . GLU A 1 109 ? -18.180 -13.535 14.621 1.00 90.38 109 GLU A N 1
ATOM 912 C CA . GLU A 1 109 ? -19.143 -14.177 13.704 1.00 90.38 109 GLU A CA 1
ATOM 913 C C . GLU A 1 109 ? -18.436 -15.098 12.696 1.00 90.38 109 GLU A C 1
ATOM 915 O O . GLU A 1 109 ? -18.809 -16.261 12.535 1.00 90.38 109 GLU A O 1
ATOM 920 N N . GLU A 1 110 ? -17.407 -14.593 12.010 1.00 93.25 110 GLU A N 1
ATOM 921 C CA . GLU A 1 110 ? -16.738 -15.308 10.921 1.00 93.25 110 GLU A CA 1
ATOM 922 C C . GLU A 1 110 ? -15.217 -15.195 11.035 1.00 93.25 110 GLU A C 1
ATOM 924 O O . GLU A 1 110 ? -14.669 -14.105 11.193 1.00 93.25 110 GLU A O 1
ATOM 929 N N . ILE A 1 111 ? -14.523 -16.328 10.911 1.00 92.50 111 ILE A N 1
ATOM 930 C CA . ILE A 1 111 ? -13.060 -16.395 10.919 1.00 92.50 111 ILE A CA 1
ATOM 931 C C . ILE A 1 111 ? -12.582 -16.795 9.522 1.00 92.50 111 ILE A C 1
ATOM 933 O O . ILE A 1 111 ? -12.814 -17.919 9.068 1.00 92.50 111 ILE A O 1
ATOM 937 N N . ARG A 1 112 ? -11.872 -15.892 8.843 1.00 93.50 112 ARG A N 1
ATOM 938 C CA . ARG A 1 112 ? -11.252 -16.133 7.534 1.00 93.50 112 ARG A CA 1
ATOM 939 C C . ARG A 1 112 ? -9.738 -16.203 7.685 1.00 93.50 112 ARG A C 1
ATOM 941 O O . ARG A 1 112 ? -9.100 -15.301 8.210 1.00 93.50 112 ARG A O 1
ATOM 948 N N . SER A 1 113 ? -9.131 -17.285 7.210 1.00 90.19 113 SER A N 1
ATOM 949 C CA . SER A 1 113 ? -7.677 -17.485 7.271 1.00 90.19 113 SER A CA 1
ATOM 950 C C . SER A 1 113 ? -7.022 -17.232 5.912 1.00 90.19 113 SER A C 1
ATOM 952 O O . SER A 1 113 ? -7.376 -17.880 4.929 1.00 90.19 113 SER A O 1
ATOM 954 N N . PHE A 1 114 ? -5.992 -16.383 5.876 1.00 88.62 114 PHE A N 1
ATOM 955 C CA . PHE A 1 114 ? -5.182 -16.095 4.688 1.00 88.62 114 PHE A CA 1
ATOM 956 C C . PHE A 1 114 ? -3.690 -16.252 5.005 1.00 88.62 114 PHE A C 1
ATOM 958 O O . PHE A 1 114 ? -3.031 -15.346 5.520 1.00 88.62 114 PHE A O 1
ATOM 965 N N . GLY A 1 115 ? -3.128 -17.426 4.702 1.00 87.88 115 GLY A N 1
ATOM 966 C CA . GLY A 1 115 ? -1.718 -17.717 4.972 1.00 87.88 115 GLY A CA 1
ATOM 967 C C . GLY A 1 115 ? -1.376 -17.593 6.463 1.00 87.88 115 GLY A C 1
ATOM 968 O O . GLY A 1 115 ? -1.781 -18.437 7.262 1.00 87.88 115 GLY A O 1
ATOM 969 N N . LYS A 1 116 ? -0.615 -16.551 6.825 1.00 88.00 116 LYS A N 1
ATOM 970 C CA . LYS A 1 116 ? -0.176 -16.252 8.206 1.00 88.00 116 LYS A CA 1
ATOM 971 C C . LYS A 1 116 ? -1.129 -15.323 8.973 1.00 88.00 116 LYS A C 1
ATOM 973 O O . LYS A 1 116 ? -0.925 -15.099 10.168 1.00 88.00 116 LYS A O 1
ATOM 978 N N . ILE A 1 117 ? -2.126 -14.764 8.291 1.00 89.12 117 ILE A N 1
ATOM 979 C CA . ILE A 1 117 ? -3.082 -13.804 8.844 1.00 89.12 117 ILE A CA 1
ATOM 980 C C . ILE A 1 117 ? -4.424 -14.500 9.048 1.00 89.12 117 ILE A C 1
ATOM 982 O O . ILE A 1 117 ? -4.848 -15.333 8.245 1.00 89.12 117 ILE A O 1
ATOM 986 N N . GLU A 1 118 ? -5.087 -14.128 10.128 1.00 91.81 118 GLU A N 1
ATOM 987 C CA . GLU A 1 118 ? -6.467 -14.463 10.424 1.00 91.81 118 GLU A CA 1
ATOM 988 C C . GLU A 1 118 ? -7.273 -13.164 10.498 1.00 91.81 118 GLU A C 1
ATOM 990 O O . GLU A 1 118 ? -6.884 -12.215 11.181 1.00 91.81 118 GLU A O 1
ATOM 995 N N . GLU A 1 119 ? -8.363 -13.106 9.745 1.00 93.31 119 GLU A N 1
ATOM 996 C CA . GLU A 1 119 ? -9.363 -12.052 9.810 1.00 93.31 119 GLU A CA 1
ATOM 997 C C . GLU A 1 119 ? -10.550 -12.576 10.611 1.00 93.31 119 GLU A C 1
ATOM 999 O O . GLU A 1 119 ? -11.147 -13.586 10.244 1.00 93.31 119 GLU A O 1
ATOM 1004 N N . VAL A 1 120 ? -10.886 -11.893 11.697 1.00 93.19 120 VAL A N 1
ATOM 1005 C CA . VAL A 1 120 ? -12.036 -12.217 12.537 1.00 93.19 120 VAL A CA 1
ATOM 1006 C C . VAL A 1 120 ? -13.042 -11.089 12.400 1.00 93.19 120 VAL A C 1
ATOM 1008 O O . VAL A 1 120 ? -12.730 -9.937 12.709 1.00 93.19 120 VAL A O 1
ATOM 1011 N N . GLU A 1 121 ? -14.234 -11.403 11.910 1.00 94.38 121 GLU A N 1
ATOM 1012 C CA . GLU A 1 121 ? -15.354 -10.471 11.918 1.00 94.38 121 GLU A CA 1
ATOM 1013 C C . GLU A 1 121 ? -15.925 -10.392 13.333 1.00 94.38 121 GLU A C 1
ATOM 1015 O O . GLU A 1 121 ? -16.326 -11.398 13.918 1.00 94.38 121 GLU A O 1
ATOM 1020 N N . VAL A 1 122 ? -15.929 -9.182 13.882 1.00 92.19 122 VAL A N 1
ATOM 1021 C CA . VAL A 1 122 ? -16.352 -8.877 15.243 1.00 92.19 122 VAL A CA 1
ATOM 1022 C C . VAL A 1 122 ? -17.504 -7.889 15.177 1.00 92.19 122 VAL A C 1
ATOM 1024 O O . VAL A 1 122 ? -17.393 -6.824 14.565 1.00 92.19 122 VAL A O 1
ATOM 1027 N N . LYS A 1 123 ? -18.610 -8.210 15.837 1.00 93.06 123 LYS A N 1
ATOM 1028 C CA . LYS A 1 123 ? -19.808 -7.371 15.858 1.00 93.06 123 LYS A CA 1
ATOM 1029 C C . LYS A 1 123 ? -20.263 -7.127 17.289 1.00 93.06 123 LYS A C 1
ATOM 1031 O O . LYS A 1 123 ? -20.149 -8.005 18.141 1.00 93.06 123 LYS A O 1
ATOM 1036 N N . LEU A 1 124 ? -20.804 -5.940 17.553 1.00 90.25 124 LEU A N 1
ATOM 1037 C CA . LEU A 1 124 ? -21.546 -5.703 18.791 1.00 90.25 124 LEU A CA 1
ATOM 1038 C C . LEU A 1 124 ? -22.832 -6.544 18.794 1.00 90.25 124 LEU A C 1
ATOM 1040 O O . LEU A 1 124 ? -23.628 -6.446 17.858 1.00 90.25 124 LEU A O 1
ATOM 1044 N N . ASP A 1 125 ? -23.056 -7.326 19.856 1.00 89.31 125 ASP A N 1
ATOM 1045 C CA . ASP A 1 125 ? -24.290 -8.118 20.028 1.00 89.31 125 ASP A CA 1
ATOM 1046 C C . ASP A 1 125 ? -25.541 -7.227 19.942 1.00 89.31 125 ASP A C 1
ATOM 1048 O O . ASP A 1 125 ? -26.548 -7.576 19.324 1.00 89.31 125 ASP A O 1
ATOM 1052 N N . LYS A 1 126 ? -25.461 -6.029 20.532 1.00 90.12 126 LYS A N 1
ATOM 1053 C CA . LYS A 1 126 ? -26.531 -5.027 20.537 1.00 90.12 126 LYS A CA 1
ATOM 1054 C C . LYS A 1 126 ? -25.947 -3.628 20.361 1.00 90.12 126 LYS A C 1
ATOM 1056 O O . LYS A 1 126 ? -24.826 -3.393 20.817 1.00 90.12 126 LYS A O 1
ATOM 1061 N N . PRO A 1 127 ? -26.694 -2.691 19.749 1.00 90.38 127 PRO A N 1
ATOM 1062 C CA . PRO A 1 127 ? -26.312 -1.289 19.758 1.00 90.38 127 PRO A CA 1
ATOM 1063 C C . PRO A 1 127 ? -26.141 -0.784 21.193 1.00 90.38 127 PRO A C 1
ATOM 1065 O O . PRO A 1 127 ? -26.924 -1.137 22.078 1.00 90.38 127 PRO A O 1
ATOM 1068 N N . ILE A 1 128 ? -25.114 0.030 21.419 1.00 89.12 128 ILE A N 1
ATOM 1069 C CA . ILE A 1 128 ? -24.800 0.590 22.737 1.00 89.12 128 ILE A CA 1
ATOM 1070 C C . ILE A 1 128 ? -24.987 2.103 22.730 1.00 89.12 128 ILE A C 1
ATOM 1072 O O . ILE A 1 128 ? -24.643 2.773 21.761 1.00 89.12 128 ILE A O 1
ATOM 1076 N N . GLU A 1 129 ? -25.515 2.656 23.818 1.00 90.19 129 GLU A N 1
ATOM 1077 C CA . GLU A 1 129 ? -25.603 4.106 23.992 1.00 90.19 129 GLU A CA 1
ATOM 1078 C C . GLU A 1 129 ? -24.324 4.643 24.636 1.00 90.19 129 GLU A C 1
ATOM 1080 O O . GLU A 1 129 ? -24.046 4.413 25.817 1.00 90.19 129 GLU A O 1
ATOM 1085 N N . VAL A 1 130 ? -23.542 5.369 23.844 1.00 89.19 130 VAL A N 1
ATOM 1086 C CA . VAL A 1 130 ? -22.255 5.947 24.231 1.00 89.19 130 VAL A CA 1
ATOM 1087 C C . VAL A 1 130 ? -22.341 7.465 24.306 1.00 89.19 130 VAL A C 1
ATOM 1089 O O . VAL A 1 130 ? -22.982 8.125 23.482 1.00 89.19 130 VAL A O 1
ATOM 1092 N N . ARG A 1 131 ? -21.664 8.047 25.296 1.00 90.69 131 ARG A N 1
ATOM 1093 C CA . ARG A 1 131 ? -21.455 9.497 25.355 1.00 90.69 131 ARG A CA 1
ATOM 1094 C C . ARG A 1 131 ? -20.432 9.930 24.311 1.00 90.69 131 ARG A C 1
ATOM 1096 O O . ARG A 1 131 ? -19.606 9.140 23.852 1.00 90.69 131 ARG A O 1
ATOM 1103 N N . ARG A 1 132 ? -20.410 11.230 24.007 1.00 89.56 132 ARG A N 1
ATOM 1104 C CA . ARG A 1 132 ? -19.413 11.838 23.108 1.00 89.56 132 ARG A CA 1
ATOM 1105 C C . ARG A 1 132 ? -17.968 11.469 23.472 1.00 89.56 132 ARG A C 1
ATOM 1107 O O . ARG A 1 132 ? -17.188 11.141 22.584 1.00 89.56 132 ARG A O 1
ATOM 1114 N N . ASN A 1 133 ? -17.614 11.505 24.758 1.00 88.19 133 ASN A N 1
ATOM 1115 C CA . ASN A 1 133 ? -16.258 11.179 25.210 1.00 88.19 133 ASN A CA 1
ATOM 1116 C C . ASN A 1 133 ? -15.928 9.698 24.986 1.00 88.19 133 ASN A C 1
ATOM 1118 O O . ASN A 1 133 ? -14.868 9.399 24.447 1.00 88.19 133 ASN A O 1
ATOM 1122 N N . GLY A 1 134 ? -16.852 8.790 25.313 1.00 86.19 134 GLY A N 1
ATOM 1123 C CA . GLY A 1 134 ? -16.689 7.353 25.067 1.00 86.19 134 GLY A CA 1
ATOM 1124 C C . GLY A 1 134 ? -16.541 7.027 23.584 1.00 86.19 134 GLY A C 1
ATOM 1125 O O . GLY A 1 134 ? -15.673 6.248 23.205 1.00 86.19 134 GLY A O 1
ATOM 1126 N N . LEU A 1 135 ? -17.315 7.699 22.728 1.00 88.44 135 LEU A N 1
ATOM 1127 C CA . LEU A 1 135 ? -17.203 7.557 21.279 1.00 88.44 135 LEU A CA 1
ATOM 1128 C C . LEU A 1 135 ? -15.824 7.989 20.759 1.00 88.44 135 LEU A C 1
ATOM 1130 O O . LEU A 1 135 ? -15.222 7.283 19.955 1.00 88.44 135 LEU A O 1
ATOM 1134 N N . LEU A 1 136 ? -15.305 9.128 21.227 1.00 88.19 136 LEU A N 1
ATOM 1135 C CA . LEU A 1 136 ? -13.968 9.595 20.845 1.00 88.19 136 LEU A CA 1
ATOM 1136 C C . LEU A 1 136 ? -12.876 8.631 21.311 1.00 88.19 136 LEU A C 1
ATOM 1138 O O . LEU A 1 136 ? -11.937 8.365 20.564 1.00 88.19 136 LEU A O 1
ATOM 1142 N N . GLN A 1 137 ? -13.014 8.085 22.518 1.00 86.00 137 GLN A N 1
ATOM 1143 C CA . GLN A 1 137 ? -12.095 7.081 23.039 1.00 86.00 137 GLN A CA 1
ATOM 1144 C C . GLN A 1 137 ? -12.131 5.795 22.207 1.00 86.00 137 GLN A C 1
ATOM 1146 O O . GLN A 1 137 ? -11.082 5.310 21.788 1.00 86.00 137 GLN A O 1
ATOM 1151 N N . LEU A 1 138 ? -13.320 5.292 21.880 1.00 86.25 138 LEU A N 1
ATOM 1152 C CA . LEU A 1 138 ? -13.490 4.129 21.016 1.00 86.25 138 LEU A CA 1
ATOM 1153 C C . LEU A 1 138 ? -12.825 4.326 19.649 1.00 86.25 138 LEU A C 1
ATOM 1155 O O . LEU A 1 138 ? -12.043 3.482 19.213 1.00 86.25 138 LEU A O 1
ATOM 1159 N N . LEU A 1 139 ? -13.091 5.460 18.998 1.00 86.62 139 LEU A N 1
ATOM 1160 C CA . LEU A 1 139 ? -12.480 5.796 17.711 1.00 86.62 139 LEU A CA 1
ATOM 1161 C C . LEU A 1 139 ? -10.958 5.920 17.822 1.00 86.62 139 LEU A C 1
ATOM 1163 O O . LEU A 1 139 ? -10.244 5.457 16.941 1.00 86.62 139 LEU A O 1
ATOM 1167 N N . SER A 1 140 ? -10.443 6.462 18.928 1.00 85.62 140 SER A N 1
ATOM 1168 C CA . SER A 1 140 ? -8.996 6.541 19.155 1.00 85.62 140 SER A CA 1
ATOM 1169 C C . SER A 1 140 ? -8.333 5.159 19.240 1.00 85.62 140 SER A C 1
ATOM 1171 O O . SER A 1 140 ? -7.224 4.986 18.735 1.00 85.62 140 SER A O 1
ATOM 1173 N N . ILE A 1 141 ? -9.024 4.162 19.810 1.00 84.06 141 ILE A N 1
ATOM 1174 C CA . ILE A 1 141 ? -8.541 2.776 19.897 1.00 84.06 141 ILE A CA 1
ATOM 1175 C C . ILE A 1 141 ? -8.588 2.099 18.525 1.00 84.06 141 ILE A C 1
ATOM 1177 O O . ILE A 1 141 ? -7.649 1.386 18.173 1.00 84.06 141 ILE A O 1
ATOM 1181 N N . ILE A 1 142 ? -9.650 2.334 17.749 1.00 84.50 142 ILE A N 1
ATOM 1182 C CA . ILE A 1 142 ? -9.821 1.751 16.411 1.00 84.50 142 ILE A CA 1
ATOM 1183 C C . ILE A 1 142 ? -8.813 2.342 15.414 1.00 84.50 142 ILE A C 1
ATOM 1185 O O . ILE A 1 142 ? -8.137 1.591 14.713 1.00 84.50 142 ILE A O 1
ATOM 1189 N N . ASP A 1 143 ? -8.671 3.669 15.384 1.00 80.94 143 ASP A N 1
ATOM 1190 C CA . ASP A 1 143 ? -7.818 4.373 14.417 1.00 80.94 143 ASP A CA 1
ATOM 1191 C C . ASP A 1 143 ? -6.358 4.511 14.885 1.00 80.94 143 ASP A C 1
ATOM 1193 O O . ASP A 1 143 ? -5.489 4.951 14.129 1.00 80.94 143 ASP A O 1
ATOM 1197 N N . GLY A 1 144 ? -6.069 4.183 16.148 1.00 75.56 144 GLY A N 1
ATOM 1198 C CA . GLY A 1 144 ? -4.751 4.380 16.758 1.00 75.56 144 GLY A CA 1
ATOM 1199 C C . GLY A 1 144 ? -4.345 5.855 16.887 1.00 75.56 144 GLY A C 1
ATOM 1200 O O . GLY A 1 144 ? -3.153 6.170 16.974 1.00 75.56 144 GLY A O 1
ATOM 1201 N N . ILE A 1 145 ? -5.312 6.778 16.869 1.00 76.38 145 ILE A N 1
ATOM 1202 C CA . ILE A 1 145 ? -5.067 8.219 16.991 1.00 76.38 145 ILE A CA 1
ATOM 1203 C C . ILE A 1 145 ? -4.832 8.565 18.462 1.00 76.38 145 ILE A C 1
ATOM 1205 O O . ILE A 1 145 ? -5.580 8.162 19.345 1.00 76.38 145 ILE A O 1
ATOM 1209 N N . LYS A 1 146 ? -3.796 9.361 18.743 1.00 70.94 146 LYS A N 1
ATOM 1210 C CA . LYS A 1 146 ? -3.500 9.811 20.107 1.00 70.94 146 LYS A CA 1
ATOM 1211 C C . LYS A 1 146 ? -4.505 10.874 20.541 1.00 70.94 146 LYS A C 1
ATOM 1213 O O . LYS A 1 146 ? -4.449 12.008 20.066 1.00 70.94 146 LYS A O 1
ATOM 1218 N N . THR A 1 147 ? -5.373 10.532 21.483 1.00 74.56 147 THR A N 1
ATOM 1219 C CA . THR A 1 147 ? -6.184 11.508 22.217 1.00 74.56 147 THR A CA 1
ATOM 1220 C C . THR A 1 147 ? -5.467 11.864 23.525 1.00 74.56 147 THR A C 1
ATOM 1222 O O . THR A 1 147 ? -4.925 10.965 24.165 1.00 74.56 147 THR A O 1
ATOM 1225 N N . PRO A 1 148 ? -5.450 13.137 23.967 1.00 72.38 148 PRO A N 1
ATOM 1226 C CA . PRO A 1 148 ? -4.745 13.550 25.189 1.00 72.38 148 PRO A CA 1
ATOM 1227 C C . PRO A 1 148 ? -5.144 12.779 26.455 1.00 72.38 148 PRO A C 1
ATOM 1229 O O . PRO A 1 148 ? -4.371 12.721 27.405 1.00 72.38 148 PRO A O 1
ATOM 1232 N N . SER A 1 149 ? -6.350 12.210 26.471 1.00 67.75 149 SER A N 1
ATOM 1233 C CA . SER A 1 149 ? -6.933 11.501 27.609 1.00 67.75 149 SER A CA 1
ATOM 1234 C C . SER A 1 149 ? -6.597 10.010 27.675 1.00 67.75 149 SER A C 1
ATOM 1236 O O . SER A 1 149 ? -6.940 9.379 28.668 1.00 67.75 149 SER A O 1
ATOM 1238 N N . LEU A 1 150 ? -5.974 9.424 26.645 1.00 66.88 150 LEU A N 1
ATOM 1239 C CA . LEU A 1 150 ? -5.723 7.982 26.585 1.00 66.88 150 LEU A CA 1
ATOM 1240 C C . LEU A 1 150 ? -4.239 7.675 26.404 1.00 66.88 150 LEU A C 1
ATOM 1242 O O . LEU A 1 150 ? -3.566 8.209 25.520 1.00 66.88 150 LEU A O 1
ATOM 1246 N N . ALA A 1 151 ? -3.735 6.774 27.249 1.00 66.06 151 ALA A N 1
ATOM 1247 C CA . ALA A 1 151 ? -2.410 6.202 27.078 1.00 66.06 151 ALA A CA 1
ATOM 1248 C C . ALA A 1 151 ? -2.360 5.415 25.761 1.00 66.06 151 ALA A C 1
ATOM 1250 O O . ALA A 1 151 ? -3.295 4.695 25.413 1.00 66.06 151 ALA A O 1
ATOM 1251 N N . ILE A 1 152 ? -1.260 5.567 25.023 1.00 62.78 152 ILE A N 1
ATOM 1252 C CA . ILE A 1 152 ? -1.038 4.863 23.758 1.00 62.78 152 ILE A CA 1
ATOM 1253 C C . ILE A 1 152 ? -1.081 3.365 24.043 1.00 62.78 152 ILE A C 1
ATOM 1255 O O . ILE A 1 152 ? -0.256 2.862 24.807 1.00 62.78 152 ILE A O 1
ATOM 1259 N N . VAL A 1 153 ? -2.016 2.651 23.417 1.00 67.50 153 VAL A N 1
ATOM 1260 C CA . VAL A 1 153 ? -2.028 1.195 23.510 1.00 67.50 153 VAL A CA 1
ATOM 1261 C C . VAL A 1 153 ? -0.875 0.664 22.662 1.00 67.50 153 VAL A C 1
ATOM 1263 O O . VAL A 1 153 ? -0.805 0.908 21.456 1.00 67.50 153 VAL A O 1
ATOM 1266 N N . GLU A 1 154 ? 0.079 -0.015 23.294 1.00 66.12 154 GLU A N 1
ATOM 1267 C CA . GLU A 1 154 ? 1.220 -0.581 22.582 1.00 66.12 154 GLU A CA 1
ATOM 1268 C C . GLU A 1 154 ? 0.749 -1.708 21.650 1.00 66.12 154 GLU A C 1
ATOM 1270 O O . GLU A 1 154 ? 0.178 -2.697 22.103 1.00 66.12 154 GLU A O 1
ATOM 1275 N N . LYS A 1 155 ? 1.044 -1.563 20.349 1.00 75.75 155 LYS A N 1
ATOM 1276 C CA . LYS A 1 155 ? 0.872 -2.587 19.297 1.00 75.75 155 LYS A CA 1
ATOM 1277 C C . LYS A 1 155 ? -0.593 -3.003 19.048 1.00 75.75 155 LYS A C 1
ATOM 1279 O O . LYS A 1 155 ? -0.952 -4.159 19.283 1.00 75.75 155 LYS A O 1
ATOM 1284 N N . PRO A 1 156 ? -1.445 -2.090 18.544 1.00 79.88 156 PRO A N 1
ATOM 1285 C CA . PRO A 1 156 ? -2.798 -2.453 18.144 1.00 79.88 156 PRO A CA 1
ATOM 1286 C C . PRO A 1 156 ? -2.784 -3.397 16.926 1.00 79.88 156 PRO A C 1
ATOM 1288 O O . PRO A 1 156 ? -1.940 -3.234 16.037 1.00 79.88 156 PRO A O 1
ATOM 1291 N N . PRO A 1 157 ? -3.703 -4.378 16.850 1.00 84.12 157 PRO A N 1
ATOM 1292 C CA . PRO A 1 157 ? -3.966 -5.101 15.613 1.00 84.12 157 PRO A CA 1
ATOM 1293 C C . PRO A 1 157 ? -4.528 -4.142 14.558 1.00 84.12 157 PRO A C 1
ATOM 1295 O O . PRO A 1 157 ? -5.039 -3.069 14.881 1.00 84.12 157 PRO A O 1
ATOM 1298 N N . GLN A 1 158 ? -4.485 -4.541 13.286 1.00 87.00 158 GLN A N 1
ATOM 1299 C CA . GLN A 1 158 ? -5.199 -3.786 12.260 1.00 87.00 158 GLN A CA 1
ATOM 1300 C C . GLN A 1 158 ? -6.702 -4.051 12.403 1.00 87.00 158 GLN A C 1
ATOM 1302 O O . GLN A 1 158 ? -7.149 -5.195 12.299 1.00 87.00 158 GLN A O 1
ATOM 1307 N N . ILE A 1 159 ? -7.466 -2.981 12.612 1.00 90.50 159 ILE A N 1
ATOM 1308 C CA . ILE A 1 159 ? -8.925 -3.000 12.705 1.00 90.50 159 ILE A CA 1
ATOM 1309 C C . ILE A 1 159 ? -9.484 -2.330 11.448 1.00 90.50 159 ILE A C 1
ATOM 1311 O O . ILE A 1 159 ? -9.026 -1.259 11.053 1.00 90.50 159 ILE A O 1
ATOM 1315 N N . ILE A 1 160 ? -10.453 -2.968 10.796 1.00 91.12 160 ILE A N 1
ATOM 1316 C CA . ILE A 1 160 ? -11.153 -2.415 9.631 1.00 91.12 160 ILE A CA 1
ATOM 1317 C C . ILE A 1 160 ? -12.621 -2.261 9.996 1.00 91.12 160 ILE A C 1
ATOM 1319 O O . ILE A 1 160 ? -13.265 -3.230 10.384 1.00 91.12 160 ILE A O 1
ATOM 1323 N N . ILE A 1 161 ? -13.159 -1.056 9.854 1.00 92.56 161 ILE A N 1
ATOM 1324 C CA . ILE A 1 161 ? -14.579 -0.788 10.078 1.00 92.56 161 ILE A CA 1
ATOM 1325 C C . ILE A 1 161 ? -15.359 -1.265 8.845 1.00 92.56 161 ILE A C 1
ATOM 1327 O O . ILE A 1 161 ? -15.132 -0.761 7.746 1.00 92.56 161 ILE A O 1
ATOM 1331 N N . GLN A 1 162 ? -16.253 -2.242 9.015 1.00 93.81 162 GLN A N 1
ATOM 1332 C CA . GLN A 1 162 ? -17.166 -2.682 7.952 1.00 93.81 162 GLN A CA 1
ATOM 1333 C C . GLN A 1 162 ? -18.475 -1.893 7.976 1.00 93.81 162 GLN A C 1
ATOM 1335 O O . GLN A 1 162 ? -18.923 -1.421 6.935 1.00 93.81 162 GLN A O 1
ATOM 1340 N N . ASP A 1 163 ? -19.086 -1.777 9.157 1.00 95.00 163 ASP A N 1
ATOM 1341 C CA . ASP A 1 163 ? -20.331 -1.039 9.362 1.00 95.00 163 ASP A CA 1
ATOM 1342 C C . ASP A 1 163 ? -20.225 -0.201 10.638 1.00 95.00 163 ASP A C 1
ATOM 1344 O O . ASP A 1 163 ? -19.745 -0.670 11.675 1.00 95.00 163 ASP A O 1
ATOM 1348 N N . PHE A 1 164 ? -20.652 1.051 10.534 1.00 94.62 164 PHE A N 1
ATOM 1349 C CA . PHE A 1 164 ? -20.615 2.039 11.600 1.00 94.62 164 PHE A CA 1
ATOM 1350 C C . PHE A 1 164 ? -21.882 2.877 11.513 1.00 94.62 164 PHE A C 1
ATOM 1352 O O . PHE A 1 164 ? -21.996 3.781 10.681 1.00 94.62 164 PHE A O 1
ATOM 1359 N N . GLN A 1 165 ? -22.840 2.573 12.381 1.00 96.19 165 GLN A N 1
ATOM 1360 C CA . GLN A 1 165 ? -24.104 3.294 12.447 1.00 96.19 165 GLN A CA 1
ATOM 1361 C C . GLN A 1 165 ? -24.160 4.066 13.753 1.00 96.19 165 GLN A C 1
ATOM 1363 O O . GLN A 1 165 ? -23.994 3.497 14.831 1.00 96.19 165 GLN A O 1
ATOM 1368 N N . LEU A 1 166 ? -24.400 5.369 13.646 1.00 95.75 166 LEU A N 1
ATOM 1369 C CA . LEU A 1 166 ? -24.444 6.275 14.781 1.00 95.75 166 LEU A CA 1
ATOM 1370 C C . LEU A 1 166 ? -25.746 7.070 14.738 1.00 95.75 166 LEU A C 1
ATOM 1372 O O . LEU A 1 166 ? -25.965 7.862 13.821 1.00 95.75 166 LEU A O 1
ATOM 1376 N N . THR A 1 167 ? -26.594 6.885 15.746 1.00 95.56 167 THR A N 1
ATOM 1377 C CA . THR A 1 167 ? -27.864 7.608 15.869 1.00 95.56 167 THR A CA 1
ATOM 1378 C C . THR A 1 167 ? -27.839 8.478 17.112 1.00 95.56 167 THR A C 1
ATOM 1380 O O . THR A 1 167 ? -27.739 7.984 18.231 1.00 95.56 167 THR A O 1
ATOM 1383 N N . ARG A 1 168 ? -27.945 9.796 16.938 1.00 94.44 168 ARG A N 1
ATOM 1384 C CA . ARG A 1 168 ? -28.018 10.732 18.065 1.00 94.44 168 ARG A CA 1
ATOM 1385 C C . ARG A 1 168 ? -29.321 10.520 18.844 1.00 94.44 168 ARG A C 1
ATOM 1387 O O . ARG A 1 168 ? -30.403 10.560 18.258 1.00 94.44 168 ARG A O 1
ATOM 1394 N N . LYS A 1 169 ? -29.219 10.361 20.163 1.00 91.88 169 LYS A N 1
ATOM 1395 C CA . LYS A 1 169 ? -30.347 10.339 21.099 1.00 91.88 169 LYS A CA 1
ATOM 1396 C C . LYS A 1 169 ? -30.311 11.615 21.930 1.00 91.88 169 LYS A C 1
ATOM 1398 O O . LYS A 1 169 ? -29.291 11.971 22.514 1.00 91.88 169 LYS A O 1
ATOM 1403 N N . ASN A 1 170 ? -31.440 12.312 21.981 1.00 85.69 170 ASN A N 1
ATOM 1404 C CA . ASN A 1 170 ? -31.602 13.455 22.867 1.00 85.69 170 ASN A CA 1
ATOM 1405 C C . ASN A 1 170 ? -32.334 12.967 24.111 1.00 85.69 170 ASN A C 1
ATOM 1407 O O . ASN A 1 170 ? -33.551 12.783 24.089 1.00 85.69 170 ASN A O 1
ATOM 1411 N N . HIS A 1 171 ? -31.582 12.738 25.179 1.00 80.06 171 HIS A N 1
ATOM 1412 C CA . HIS A 1 171 ? -32.172 12.637 26.502 1.00 80.06 171 HIS A CA 1
ATOM 1413 C C . HIS A 1 171 ? -32.490 14.069 26.957 1.00 80.06 171 HIS A C 1
ATOM 1415 O O . HIS A 1 171 ? -31.765 14.998 26.626 1.00 80.06 171 HIS A O 1
ATOM 1421 N N . GLY A 1 172 ? -33.609 14.292 27.650 1.00 75.44 172 GLY A N 1
ATOM 1422 C CA . GLY A 1 172 ? -34.022 15.645 28.071 1.00 75.44 172 GLY A CA 1
ATOM 1423 C C . GLY A 1 172 ? -33.028 16.350 29.009 1.00 75.44 172 GLY A C 1
ATOM 1424 O O . GLY A 1 172 ? -33.161 17.545 29.248 1.00 75.44 172 GLY A O 1
ATOM 1425 N N . ASN A 1 173 ? -32.033 15.613 29.510 1.00 65.94 173 ASN A N 1
ATOM 1426 C CA . ASN A 1 173 ? -30.853 16.133 30.186 1.00 65.94 173 ASN A CA 1
ATOM 1427 C C . ASN A 1 173 ? -29.803 16.465 29.117 1.00 65.94 173 ASN A C 1
ATOM 1429 O O . ASN A 1 173 ? -29.523 15.612 28.288 1.00 65.94 173 ASN A O 1
ATOM 1433 N N . GLU A 1 174 ? -29.215 17.660 29.153 1.00 70.38 174 GLU A N 1
ATOM 1434 C CA . GLU A 1 174 ? -28.338 18.285 28.136 1.00 70.38 174 GLU A CA 1
ATOM 1435 C C . GLU A 1 174 ? -27.130 17.457 27.615 1.00 70.38 174 GLU A C 1
ATOM 1437 O O . GLU A 1 174 ? -26.374 17.930 26.766 1.00 70.38 174 GLU A O 1
ATOM 1442 N N . GLU A 1 175 ? -26.926 16.225 28.082 1.00 81.94 175 GLU A N 1
ATOM 1443 C CA . GLU A 1 175 ? -25.878 15.325 27.610 1.00 81.94 175 GLU A CA 1
ATOM 1444 C C . GLU A 1 175 ? -26.250 14.643 26.282 1.00 81.94 175 GLU A C 1
ATOM 1446 O O . GLU A 1 175 ? -27.194 13.856 26.177 1.00 81.94 175 GLU A O 1
ATOM 1451 N N . GLU A 1 176 ? -25.444 14.905 25.250 1.00 88.12 176 GLU A N 1
ATOM 1452 C CA . GLU A 1 176 ? -25.545 14.226 23.960 1.00 88.12 176 GLU A CA 1
ATOM 1453 C C . GLU A 1 176 ? -25.114 12.758 24.077 1.00 88.12 176 GLU A C 1
ATOM 1455 O O . GLU A 1 176 ? -23.956 12.447 24.384 1.00 88.12 176 GLU A O 1
ATOM 1460 N N . THR A 1 177 ? -26.044 11.856 23.769 1.00 91.12 177 THR A N 1
ATOM 1461 C CA . THR A 1 177 ? -25.814 10.410 23.706 1.00 91.12 177 THR A CA 1
ATOM 1462 C C . THR A 1 177 ? -25.979 9.914 22.274 1.00 91.12 177 THR A C 1
ATOM 1464 O O . THR A 1 177 ? -26.701 10.500 21.461 1.00 91.12 177 THR A O 1
ATOM 1467 N N . TYR A 1 178 ? -25.270 8.841 21.942 1.00 92.81 178 TYR A N 1
ATOM 1468 C CA . TYR A 1 178 ? -25.266 8.254 20.612 1.00 92.81 178 TYR A CA 1
ATOM 1469 C C . TYR A 1 178 ? -25.490 6.750 20.717 1.00 92.81 178 TYR A C 1
ATOM 1471 O O . TYR A 1 178 ? -24.746 6.059 21.403 1.00 92.81 178 TYR A O 1
ATOM 1479 N N . GLU A 1 179 ? -26.499 6.239 20.026 1.00 92.94 179 GLU A N 1
ATOM 1480 C CA . GLU A 1 179 ? -26.698 4.810 19.815 1.00 92.94 179 GLU A CA 1
ATOM 1481 C C . GLU A 1 179 ? -25.749 4.350 18.702 1.00 92.94 179 GLU A C 1
ATOM 1483 O O . GLU A 1 179 ? -25.848 4.809 17.560 1.00 92.94 179 GLU A O 1
ATOM 1488 N N . LEU A 1 180 ? -24.800 3.489 19.057 1.00 92.19 180 LEU A N 1
ATOM 1489 C CA . LEU A 1 180 ? -23.741 2.986 18.195 1.00 92.19 180 LEU A CA 1
ATOM 1490 C C . LEU A 1 180 ? -23.978 1.510 17.873 1.00 92.19 180 LEU A C 1
ATOM 1492 O O . LEU A 1 180 ? -23.985 0.673 18.775 1.00 92.19 180 LEU A O 1
ATOM 1496 N N . ALA A 1 181 ? -24.076 1.186 16.586 1.00 93.00 181 ALA A N 1
ATOM 1497 C CA . ALA A 1 181 ? -23.930 -0.174 16.079 1.00 93.00 181 ALA A CA 1
ATOM 1498 C C . ALA A 1 181 ? -22.628 -0.279 15.277 1.00 93.00 181 ALA A C 1
ATOM 1500 O O . ALA A 1 181 ? -22.316 0.591 14.461 1.00 93.00 181 ALA A O 1
ATOM 1501 N N . LEU A 1 182 ? -21.861 -1.339 15.530 1.00 92.56 182 LEU A N 1
ATOM 1502 C CA . LEU A 1 182 ? -20.501 -1.480 15.025 1.00 92.56 182 LEU A CA 1
ATOM 1503 C C . LEU A 1 182 ? -20.226 -2.908 14.559 1.00 92.56 182 LEU A C 1
ATOM 1505 O O . LEU A 1 182 ? -20.507 -3.873 15.279 1.00 92.56 182 LEU A O 1
ATOM 1509 N N . ARG A 1 183 ? -19.614 -3.015 13.379 1.00 94.50 183 ARG A N 1
ATOM 1510 C CA . ARG A 1 183 ? -19.057 -4.248 12.824 1.00 94.50 183 ARG A CA 1
ATOM 1511 C C . ARG A 1 183 ? -17.644 -3.990 12.312 1.00 94.50 183 ARG A C 1
ATOM 1513 O O . ARG A 1 183 ? -17.413 -3.073 11.521 1.00 94.50 183 ARG A O 1
ATOM 1520 N N . LEU A 1 184 ? -16.703 -4.801 12.774 1.00 93.94 184 LEU A N 1
ATOM 1521 C CA . LEU A 1 184 ? -15.268 -4.662 12.555 1.00 93.94 184 LEU A CA 1
ATOM 1522 C C . LEU A 1 184 ? -14.680 -5.953 11.978 1.00 93.94 184 LEU A C 1
ATOM 1524 O O . LEU A 1 184 ? -15.179 -7.041 12.238 1.00 93.94 184 LEU A O 1
ATOM 1528 N N . ILE A 1 185 ? -13.557 -5.842 11.275 1.00 93.56 185 ILE A N 1
ATOM 1529 C CA . ILE A 1 185 ? -12.652 -6.961 10.998 1.00 93.56 185 ILE A CA 1
ATOM 1530 C C . ILE A 1 185 ? -11.379 -6.735 11.806 1.00 93.56 185 ILE A C 1
ATOM 1532 O O . ILE A 1 185 ? -10.664 -5.753 11.590 1.00 93.56 185 ILE A O 1
ATOM 1536 N N . LYS A 1 186 ? -11.079 -7.667 12.708 1.00 91.94 186 LYS A N 1
ATOM 1537 C CA . LYS A 1 186 ? -9.807 -7.774 13.425 1.00 91.94 186 LYS A CA 1
ATOM 1538 C C . LYS A 1 186 ? -8.850 -8.612 12.584 1.00 91.94 186 LYS A C 1
ATOM 1540 O O . LYS A 1 186 ? -9.118 -9.783 12.338 1.00 91.94 186 LYS A O 1
ATOM 1545 N N . ARG A 1 187 ? -7.722 -8.042 12.160 1.00 90.69 187 ARG A N 1
ATOM 1546 C CA . ARG A 1 187 ? -6.637 -8.800 11.518 1.00 90.69 187 ARG A CA 1
ATOM 1547 C C . ARG A 1 187 ? -5.550 -9.115 12.529 1.00 90.69 187 ARG A C 1
ATOM 1549 O O . ARG A 1 187 ? -4.914 -8.206 13.065 1.00 90.69 187 ARG A O 1
ATOM 1556 N N . GLN A 1 188 ? -5.317 -10.400 12.755 1.00 88.25 188 GLN A N 1
ATOM 1557 C CA . GLN A 1 188 ? -4.357 -10.890 13.736 1.00 88.25 188 GLN A CA 1
ATOM 1558 C C . GLN A 1 188 ? -3.464 -11.989 13.164 1.00 88.25 188 GLN A C 1
ATOM 1560 O O . GLN A 1 188 ? -3.714 -12.551 12.094 1.00 88.25 188 GLN A O 1
ATOM 1565 N N . LYS A 1 189 ? -2.382 -12.291 13.885 1.00 87.88 189 LYS A N 1
ATOM 1566 C CA . LYS A 1 189 ? -1.544 -13.443 13.565 1.00 87.88 189 LYS A CA 1
ATOM 1567 C C . LYS A 1 189 ? -2.337 -14.711 13.871 1.00 87.88 189 LYS A C 1
ATOM 1569 O O . LYS A 1 189 ? -2.893 -14.839 14.959 1.00 87.88 189 LYS A O 1
ATOM 1574 N N . LYS A 1 190 ? -2.304 -15.677 12.953 1.00 85.56 190 LYS A N 1
ATOM 1575 C CA . LYS A 1 190 ? -2.875 -17.000 13.202 1.00 85.56 190 LYS A CA 1
ATOM 1576 C C . LYS A 1 190 ? -2.218 -17.646 14.445 1.00 85.56 190 LYS A C 1
ATOM 1578 O O . LYS A 1 190 ? -0.987 -17.737 14.491 1.00 85.56 190 LYS A O 1
ATOM 1583 N N . PRO A 1 191 ? -2.990 -18.128 15.438 1.00 75.75 191 PRO A N 1
ATOM 1584 C CA . PRO A 1 191 ? -2.445 -18.617 16.712 1.00 75.75 191 PRO A CA 1
ATOM 1585 C C . PRO A 1 191 ? -1.631 -19.923 16.604 1.00 75.75 191 PRO A C 1
ATOM 1587 O O . PRO A 1 191 ? -0.873 -20.249 17.516 1.00 75.75 191 PRO A O 1
ATOM 1590 N N . HIS A 1 192 ? -1.745 -20.665 15.495 1.00 69.25 192 HIS A N 1
ATOM 1591 C CA . HIS A 1 192 ? -1.121 -21.986 15.300 1.00 69.25 192 HIS A CA 1
ATOM 1592 C C . HIS A 1 192 ? -0.258 -22.110 14.027 1.00 69.25 192 HIS A C 1
ATOM 1594 O O . HIS A 1 192 ? -0.192 -23.185 13.434 1.00 69.25 192 HIS A O 1
ATOM 1600 N N . SER A 1 193 ? 0.387 -21.024 13.583 1.00 54.31 193 SER A N 1
ATOM 1601 C CA . SER A 1 193 ? 1.349 -21.042 12.461 1.00 54.31 193 SER A CA 1
ATOM 1602 C C . SER A 1 193 ? 2.801 -20.933 12.910 1.00 54.31 193 SER A C 1
ATOM 1604 O O . SER A 1 193 ? 3.075 -19.987 13.695 1.00 54.31 193 SER A O 1
#

Radius of gyration: 40.41 Å; chains: 1; bounding box: 88×42×114 Å

Sequence (193 aa):
MKQQFQDLLQKYSFLFDSLFFYLSIGGLAIFWLSASLYEDMKKVDELKIRLDVLQAKHTLWQKSQDKENLFYEQIKTAHPQFLEKNLENLCLDEELVYSTNRSCSLQEEEIRSFGKIEEVEVKLDKPIEVRRNGLLQLLSIIDGIKTPSLAIVEKPPQIIIQDFQLTRKNHGNEEETYELALRLIKRQKKPHS

pLDDT: mean 87.4, std 10.26, range [54.31, 98.5]